Protein AF-A0A7S4R1D9-F1 (afdb_monomer)

Foldseek 3Di:
DAQADEEELDAQAPALVVVLVAPPDDPVRSVVSNVVRVCCLVVALPDLVNVVVCLVPPDDLVVLLVVQLLQLQQCSVLSDSVVSCVVNVCSPDPCNSVVSSCSHPPDSPDDPVRCCVVPVVVNLPHQYEYEYACAEPRRHLPGPNNVVLVVLCVDPSRVRRYYHYDHTYRCCCSSPVCRRVVSVVVVVVVD

pLDDT: mean 89.3, std 10.14, range [53.19, 98.06]

Structure (mmCIF, N/CA/C/O backbone):
data_AF-A0A7S4R1D9-F1
#
_entry.id   AF-A0A7S4R1D9-F1
#
loop_
_atom_site.group_PDB
_atom_site.id
_atom_site.type_symbol
_atom_site.label_atom_id
_atom_site.label_alt_id
_atom_site.label_comp_id
_atom_site.label_asym_id
_atom_site.label_entity_id
_atom_site.label_seq_id
_atom_site.pdbx_PDB_ins_code
_atom_site.Cartn_x
_atom_site.Cartn_y
_atom_site.Cartn_z
_atom_site.occupancy
_atom_site.B_iso_or_equiv
_atom_site.auth_seq_id
_atom_site.auth_comp_id
_atom_site.auth_asym_id
_atom_site.auth_atom_id
_atom_site.pdbx_PDB_model_num
ATOM 1 N N . ARG A 1 1 ? 17.492 -17.880 -2.045 1.00 80.12 1 ARG A N 1
ATOM 2 C CA . ARG A 1 1 ? 17.892 -16.619 -2.724 1.00 80.12 1 ARG A CA 1
ATOM 3 C C . ARG A 1 1 ? 16.635 -16.010 -3.331 1.00 80.12 1 ARG A C 1
ATOM 5 O O . ARG A 1 1 ? 15.900 -16.761 -3.954 1.00 80.12 1 ARG A O 1
ATOM 12 N N . VAL A 1 2 ? 16.372 -14.716 -3.127 1.00 87.31 2 VAL A N 1
ATOM 13 C CA . VAL A 1 2 ? 15.206 -14.028 -3.718 1.00 87.31 2 VAL A CA 1
ATOM 14 C C . VAL A 1 2 ? 15.385 -13.952 -5.239 1.00 87.31 2 VAL A C 1
ATOM 16 O O . VAL A 1 2 ? 16.473 -13.592 -5.696 1.00 87.31 2 VAL A O 1
ATOM 19 N N . ARG A 1 3 ? 14.363 -14.362 -6.001 1.00 90.69 3 ARG A N 1
ATOM 20 C CA . ARG A 1 3 ? 14.386 -14.437 -7.477 1.00 90.69 3 ARG A CA 1
ATOM 21 C C . ARG A 1 3 ? 13.744 -13.229 -8.155 1.00 90.69 3 ARG A C 1
ATOM 23 O O . ARG A 1 3 ? 14.145 -12.900 -9.261 1.00 90.69 3 ARG A O 1
ATOM 30 N N . GLY A 1 4 ? 12.841 -12.554 -7.459 1.00 94.06 4 GLY A N 1
ATOM 31 C CA . GLY A 1 4 ? 12.189 -11.327 -7.885 1.00 94.06 4 GLY A CA 1
ATOM 32 C C . GLY A 1 4 ? 11.295 -10.799 -6.765 1.00 94.06 4 GLY A C 1
ATOM 33 O O . GLY A 1 4 ? 11.099 -11.484 -5.756 1.00 94.06 4 GLY A O 1
ATOM 34 N N . ILE A 1 5 ? 10.797 -9.580 -6.928 1.00 95.06 5 ILE A N 1
ATOM 35 C CA . ILE A 1 5 ? 9.858 -8.921 -6.020 1.00 95.06 5 ILE A CA 1
ATOM 36 C C . ILE A 1 5 ? 8.666 -8.464 -6.861 1.00 95.06 5 ILE A C 1
ATOM 38 O O . ILE A 1 5 ? 8.862 -7.839 -7.899 1.00 95.06 5 ILE A O 1
ATOM 42 N N . CYS A 1 6 ? 7.448 -8.765 -6.416 1.00 95.69 6 CYS A N 1
ATOM 43 C CA . CYS A 1 6 ? 6.238 -8.181 -6.982 1.00 95.69 6 CYS A CA 1
ATOM 44 C C . CYS A 1 6 ? 5.561 -7.309 -5.927 1.00 95.69 6 CYS A C 1
ATOM 46 O O . CYS A 1 6 ? 5.443 -7.729 -4.776 1.00 95.69 6 CYS A O 1
ATOM 48 N N . MET A 1 7 ? 5.131 -6.110 -6.310 1.00 95.94 7 MET A N 1
ATOM 49 C CA . MET A 1 7 ? 4.433 -5.171 -5.433 1.00 95.94 7 MET A CA 1
ATOM 50 C C . MET A 1 7 ? 3.143 -4.693 -6.095 1.00 95.94 7 MET A C 1
ATOM 52 O O . MET A 1 7 ? 3.125 -4.417 -7.294 1.00 95.94 7 MET A O 1
ATOM 56 N N . PHE A 1 8 ? 2.089 -4.562 -5.298 1.00 96.25 8 PHE A N 1
ATOM 57 C CA . PHE A 1 8 ? 0.822 -3.960 -5.701 1.00 96.25 8 PHE A CA 1
ATOM 58 C C . PHE A 1 8 ? 0.690 -2.607 -5.007 1.00 96.25 8 PHE A C 1
ATOM 60 O O . PHE A 1 8 ? 0.948 -2.549 -3.806 1.00 96.25 8 PHE A O 1
ATOM 67 N N . ASN A 1 9 ? 0.346 -1.557 -5.760 1.00 92.44 9 ASN A N 1
ATOM 68 C CA . ASN A 1 9 ? 0.113 -0.189 -5.270 1.00 92.44 9 ASN A CA 1
ATOM 69 C C . ASN A 1 9 ? 1.068 0.213 -4.134 1.00 92.44 9 ASN A C 1
ATOM 71 O O . ASN A 1 9 ? 0.661 0.431 -2.993 1.00 92.44 9 ASN A O 1
ATOM 75 N N . ALA A 1 10 ? 2.371 0.223 -4.435 1.00 86.06 10 ALA A N 1
ATOM 76 C CA . ALA A 1 10 ? 3.411 0.392 -3.427 1.00 86.06 10 ALA A CA 1
ATOM 77 C C . ALA A 1 10 ? 3.319 1.781 -2.774 1.00 86.06 10 ALA A C 1
ATOM 79 O O . ALA A 1 10 ? 3.823 2.773 -3.298 1.00 86.06 10 ALA A O 1
ATOM 80 N N . ALA A 1 11 ? 2.679 1.842 -1.613 1.00 76.69 11 ALA A N 1
ATOM 81 C CA . ALA A 1 11 ? 2.566 3.057 -0.834 1.00 76.69 11 ALA A CA 1
ATOM 82 C C . ALA A 1 11 ? 3.868 3.366 -0.088 1.00 76.69 11 ALA A C 1
ATOM 84 O O . ALA A 1 11 ? 4.688 2.495 0.217 1.00 76.69 11 ALA A O 1
ATOM 85 N N . SER A 1 12 ? 4.026 4.630 0.260 1.00 69.38 12 SER A N 1
ATOM 86 C CA . SER A 1 12 ? 4.882 5.061 1.356 1.00 69.38 12 SER A CA 1
ATOM 87 C C . SER A 1 12 ? 4.085 5.093 2.667 1.00 69.38 12 SER A C 1
ATOM 89 O O . SER A 1 12 ? 2.856 5.114 2.651 1.00 69.38 12 SER A O 1
ATOM 91 N N . GLY A 1 13 ? 4.775 5.054 3.813 1.00 65.00 13 GLY A N 1
ATOM 92 C CA . GLY A 1 13 ? 4.138 4.921 5.130 1.00 65.00 13 GLY A CA 1
ATOM 93 C C . GLY A 1 13 ? 2.974 5.897 5.367 1.00 65.00 13 GLY A C 1
ATOM 94 O O . GLY A 1 13 ? 3.084 7.086 5.092 1.00 65.00 13 GLY A O 1
ATOM 95 N N . MET A 1 14 ? 1.872 5.396 5.935 1.00 59.94 14 MET A N 1
ATOM 96 C CA . MET A 1 14 ? 0.634 6.154 6.202 1.00 59.94 14 MET A CA 1
ATOM 97 C C . MET A 1 14 ? 0.699 7.040 7.456 1.00 59.94 14 MET A C 1
ATOM 99 O O . MET A 1 14 ? -0.328 7.493 7.963 1.00 59.94 14 MET A O 1
ATOM 103 N N . ASN A 1 15 ? 1.891 7.265 8.006 1.00 63.28 15 ASN A N 1
ATOM 104 C CA . ASN A 1 15 ? 2.024 8.051 9.218 1.00 63.28 15 ASN A CA 1
ATOM 105 C C . ASN A 1 15 ? 2.133 9.545 8.924 1.00 63.28 15 ASN A C 1
ATOM 107 O O . ASN A 1 15 ? 2.585 10.009 7.874 1.00 63.28 15 ASN A O 1
ATOM 111 N N . SER A 1 16 ? 1.760 10.295 9.951 1.00 53.19 16 SER A N 1
ATOM 112 C CA . SER A 1 16 ? 1.858 11.743 10.077 1.00 53.19 16 SER A CA 1
ATOM 113 C C . SER A 1 16 ? 3.227 12.312 9.664 1.00 53.19 16 SER A C 1
ATOM 115 O O . SER A 1 16 ? 3.355 13.469 9.257 1.00 53.19 16 SER A O 1
ATOM 117 N N . ARG A 1 17 ? 4.264 11.469 9.728 1.00 56.38 17 ARG A N 1
ATOM 118 C CA . ARG A 1 17 ? 5.650 11.816 9.443 1.00 56.38 17 ARG A CA 1
ATOM 119 C C . ARG A 1 17 ? 6.031 11.725 7.975 1.00 56.38 17 ARG A C 1
ATOM 121 O O . ARG A 1 17 ? 6.898 12.490 7.560 1.00 56.38 17 ARG A O 1
ATOM 128 N N . TYR A 1 18 ? 5.383 10.871 7.186 1.00 56.56 18 TYR A N 1
ATOM 129 C CA . TYR A 1 18 ? 5.666 10.773 5.757 1.00 56.56 18 TYR A CA 1
ATOM 130 C C . TYR A 1 18 ? 5.223 12.033 4.997 1.00 56.56 18 TYR A C 1
ATOM 132 O O . TYR A 1 18 ? 5.989 12.571 4.197 1.00 56.56 18 TYR A O 1
ATOM 140 N N . VAL A 1 19 ? 4.056 12.595 5.343 1.00 56.41 19 VAL A N 1
ATOM 141 C CA . VAL A 1 19 ? 3.559 13.868 4.775 1.00 56.41 19 VAL A CA 1
ATOM 142 C C . VAL A 1 19 ? 4.570 15.014 4.961 1.00 56.41 19 VAL A C 1
ATOM 144 O O . VAL A 1 19 ? 4.608 15.953 4.171 1.00 56.41 19 VAL A O 1
ATOM 147 N N . MET A 1 20 ? 5.448 14.933 5.969 1.00 55.00 20 MET A N 1
ATOM 148 C CA . MET A 1 20 ? 6.475 15.949 6.232 1.00 55.00 20 MET A CA 1
ATOM 149 C C . MET A 1 20 ? 7.642 15.950 5.229 1.00 55.00 20 MET A C 1
ATOM 151 O O . MET A 1 20 ? 8.372 16.946 5.168 1.00 55.00 20 MET A O 1
ATOM 155 N N . ASN A 1 21 ? 7.833 14.860 4.478 1.00 56.53 21 ASN A N 1
ATOM 156 C CA . ASN A 1 21 ? 8.940 14.679 3.531 1.00 56.53 21 ASN A CA 1
ATOM 157 C C . ASN A 1 21 ? 8.525 14.907 2.069 1.00 56.53 21 ASN A C 1
ATOM 159 O O . ASN A 1 21 ? 9.377 14.911 1.182 1.00 56.53 21 ASN A O 1
ATOM 163 N N . GLU A 1 22 ? 7.239 15.146 1.825 1.00 60.06 22 GLU A N 1
ATOM 164 C CA . GLU A 1 22 ? 6.689 15.421 0.502 1.00 60.06 22 GLU A CA 1
ATOM 165 C C . GLU A 1 22 ? 7.174 16.798 -0.027 1.00 60.06 22 GLU A C 1
ATOM 167 O O . GLU A 1 22 ? 6.937 17.834 0.613 1.00 60.06 22 GLU A O 1
ATOM 172 N N . PRO A 1 23 ? 7.893 16.849 -1.170 1.00 56.59 23 PRO A N 1
ATOM 173 C CA . PRO A 1 23 ? 8.565 18.058 -1.651 1.00 56.59 23 PRO A CA 1
ATOM 174 C C . PRO A 1 23 ? 7.642 19.232 -2.002 1.00 56.59 23 PRO A C 1
ATOM 176 O O . PRO A 1 23 ? 8.114 20.368 -2.024 1.00 56.59 23 PRO A O 1
ATOM 179 N N . GLN A 1 24 ? 6.357 18.982 -2.270 1.00 63.88 24 GLN A N 1
ATOM 180 C CA . GLN A 1 24 ? 5.407 19.969 -2.803 1.00 63.88 24 GLN A CA 1
ATOM 181 C C . GLN A 1 24 ? 5.013 21.089 -1.830 1.00 63.88 24 GLN A C 1
ATOM 183 O O . GLN A 1 24 ? 4.432 22.082 -2.261 1.00 63.88 24 GLN A O 1
ATOM 188 N N . TRP A 1 25 ? 5.320 20.958 -0.538 1.00 66.88 25 TRP A N 1
ATOM 189 C CA . TRP A 1 25 ? 4.929 21.938 0.479 1.00 66.88 25 TRP A CA 1
ATOM 190 C C . TRP A 1 25 ? 6.052 22.940 0.775 1.00 66.88 25 TRP A C 1
ATOM 192 O O . TRP A 1 25 ? 7.213 22.550 0.930 1.00 66.88 25 TRP A O 1
ATOM 202 N N . ASP A 1 26 ? 5.706 24.219 0.923 1.00 77.56 26 ASP A N 1
ATOM 203 C CA . ASP A 1 26 ? 6.626 25.292 1.334 1.00 77.56 26 ASP A CA 1
ATOM 204 C C . ASP A 1 26 ? 7.059 25.131 2.817 1.00 77.56 26 ASP A C 1
ATOM 206 O O . ASP A 1 26 ? 6.308 24.533 3.600 1.00 77.56 26 ASP A O 1
ATOM 210 N N . PRO A 1 27 ? 8.231 25.629 3.277 1.00 78.94 27 PRO A N 1
ATOM 211 C CA . PRO A 1 27 ? 8.712 25.392 4.640 1.00 78.94 27 PRO A CA 1
ATOM 212 C C . PRO A 1 27 ? 7.739 25.813 5.749 1.00 78.94 27 PRO A C 1
ATOM 214 O O . PRO A 1 27 ? 7.653 25.122 6.767 1.00 78.94 27 PRO A O 1
ATOM 217 N N . LEU A 1 28 ? 6.966 26.890 5.555 1.00 81.25 28 LEU A N 1
ATOM 218 C CA . LEU A 1 28 ? 5.946 27.308 6.523 1.00 81.25 28 LEU A CA 1
ATOM 219 C C . LEU A 1 28 ? 4.794 26.296 6.597 1.00 81.25 28 LEU A C 1
ATOM 221 O O . LEU A 1 28 ? 4.366 25.921 7.689 1.00 81.25 28 LEU A O 1
ATOM 225 N N . GLN A 1 29 ? 4.329 25.806 5.445 1.00 77.81 29 GLN A N 1
ATOM 226 C CA . GLN A 1 29 ? 3.294 24.773 5.376 1.00 77.81 29 GLN A CA 1
ATOM 227 C C . GLN A 1 29 ? 3.778 23.487 6.045 1.00 77.81 29 GLN A C 1
ATOM 229 O O . GLN A 1 29 ? 3.060 22.923 6.864 1.00 77.81 29 GLN A O 1
ATOM 234 N N . ARG A 1 30 ? 5.026 23.069 5.795 1.00 75.44 30 ARG A N 1
ATOM 235 C CA . ARG A 1 30 ? 5.624 21.900 6.459 1.00 75.44 30 ARG A CA 1
ATOM 236 C C . ARG A 1 30 ? 5.698 22.061 7.973 1.00 75.44 30 ARG A C 1
ATOM 238 O O . ARG A 1 30 ? 5.471 21.091 8.690 1.00 75.44 30 ARG A O 1
ATOM 245 N N . ALA A 1 31 ? 6.018 23.254 8.473 1.00 78.38 31 ALA A N 1
ATOM 246 C CA . ALA A 1 31 ? 6.053 23.521 9.910 1.00 78.38 31 ALA A CA 1
ATOM 247 C C . ALA A 1 31 ? 4.655 23.427 10.547 1.00 78.38 31 ALA A C 1
ATOM 249 O O . ALA A 1 31 ? 4.506 22.800 11.596 1.00 78.38 31 ALA A O 1
ATOM 250 N N . LEU A 1 32 ? 3.628 23.980 9.893 1.00 80.31 32 LEU A N 1
ATOM 251 C CA . LEU A 1 32 ? 2.235 23.901 10.350 1.00 80.31 32 LEU A CA 1
ATOM 252 C C . LEU A 1 32 ? 1.693 22.468 10.303 1.00 80.31 32 LEU A C 1
ATOM 254 O O . LEU A 1 32 ? 1.121 21.995 11.282 1.00 80.31 32 LEU A O 1
ATOM 258 N N . ILE A 1 33 ? 1.936 21.761 9.197 1.00 76.56 33 ILE A N 1
ATOM 259 C CA . ILE A 1 33 ? 1.598 20.345 9.014 1.00 76.56 33 ILE A CA 1
ATOM 260 C C . ILE A 1 33 ? 2.260 19.510 10.113 1.00 76.56 33 ILE A C 1
ATOM 262 O O . ILE A 1 33 ? 1.585 18.738 10.787 1.00 76.56 33 ILE A O 1
ATOM 266 N N . ARG A 1 34 ? 3.557 19.722 10.370 1.00 76.12 34 ARG A N 1
ATOM 267 C CA . ARG A 1 34 ? 4.301 19.048 11.443 1.00 76.12 34 ARG A CA 1
ATOM 268 C C . ARG A 1 34 ? 3.698 19.313 12.815 1.00 76.12 34 ARG A C 1
ATOM 270 O O . ARG A 1 34 ? 3.557 18.374 13.595 1.00 76.12 34 ARG A O 1
ATOM 277 N N . PHE A 1 35 ? 3.360 20.562 13.126 1.00 80.75 35 PHE A N 1
ATOM 278 C CA . PHE A 1 35 ? 2.734 20.907 14.400 1.00 80.75 35 PHE A CA 1
ATOM 279 C C . PHE A 1 35 ? 1.384 20.198 14.566 1.00 80.75 35 PHE A C 1
ATOM 281 O O . PHE A 1 35 ? 1.166 19.539 15.582 1.00 80.75 35 PHE A O 1
ATOM 288 N N . PHE A 1 36 ? 0.524 20.263 13.547 1.00 81.19 36 PHE A N 1
ATOM 289 C CA . PHE A 1 36 ? -0.777 19.595 13.535 1.00 81.19 36 PHE A CA 1
ATOM 290 C C . PHE A 1 36 ? -0.644 18.084 13.739 1.00 81.19 36 PHE A C 1
ATOM 292 O O . PHE A 1 36 ? -1.261 17.519 14.637 1.00 81.19 36 PHE A O 1
ATOM 299 N N . PHE A 1 37 ? 0.218 17.438 12.959 1.00 77.38 37 PHE A N 1
ATOM 300 C CA . PHE A 1 37 ? 0.451 16.003 13.041 1.00 77.38 37 PHE A CA 1
ATOM 301 C C . PHE A 1 37 ? 1.085 15.576 14.365 1.00 77.38 37 PHE A C 1
ATOM 303 O O . PHE A 1 37 ? 0.705 14.555 14.919 1.00 77.38 37 PHE A O 1
ATOM 310 N N . THR A 1 38 ? 1.980 16.386 14.934 1.00 81.00 38 THR A N 1
ATOM 311 C CA . THR A 1 38 ? 2.547 16.122 16.267 1.00 81.00 38 THR A CA 1
ATOM 312 C C . THR A 1 38 ? 1.475 16.209 17.352 1.00 81.00 38 THR A C 1
ATOM 314 O O . THR A 1 38 ? 1.457 15.391 18.277 1.00 81.00 38 THR A O 1
ATOM 317 N N . ALA A 1 39 ? 0.574 17.188 17.249 1.00 83.00 39 ALA A N 1
ATOM 318 C CA . ALA A 1 39 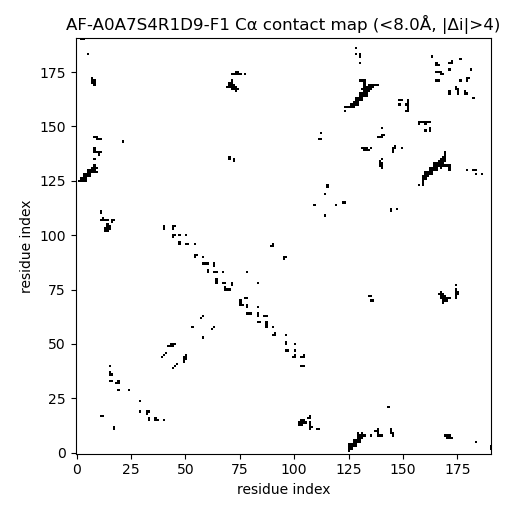? -0.558 17.309 18.156 1.00 83.00 39 ALA A CA 1
ATOM 319 C C . ALA A 1 39 ? -1.502 16.108 18.010 1.00 83.00 39 ALA A C 1
ATOM 321 O O . ALA A 1 39 ? -1.876 15.511 19.012 1.00 83.00 39 ALA A O 1
ATOM 322 N N . LEU A 1 40 ? -1.817 15.705 16.780 1.00 81.69 40 LEU A N 1
ATOM 323 C CA . LEU A 1 40 ? -2.683 14.569 16.482 1.00 81.69 40 LEU A CA 1
ATOM 324 C C . LEU A 1 40 ? -2.080 13.240 16.977 1.00 81.69 40 LEU A C 1
ATOM 326 O O . LEU A 1 40 ? -2.752 12.492 17.687 1.00 81.69 40 LEU A O 1
ATOM 330 N N . ASP A 1 41 ? -0.789 13.005 16.728 1.00 82.50 41 ASP A N 1
ATOM 331 C CA . ASP A 1 41 ? -0.043 11.869 17.279 1.00 82.50 41 ASP A CA 1
ATOM 332 C C . ASP A 1 41 ? -0.137 11.833 18.808 1.00 82.50 41 ASP A C 1
ATOM 334 O O . ASP A 1 41 ? -0.348 10.780 19.398 1.00 82.50 41 ASP A O 1
ATOM 338 N N . THR A 1 42 ? 0.043 12.977 19.471 1.00 82.94 42 THR A N 1
ATOM 339 C CA . THR A 1 42 ? 0.133 13.038 20.937 1.00 82.94 42 THR A CA 1
ATOM 340 C C . THR A 1 42 ? -1.232 12.938 21.611 1.00 82.94 42 THR A C 1
ATOM 342 O O . THR A 1 42 ? -1.363 12.264 22.630 1.00 82.94 42 THR A O 1
ATOM 345 N N . LEU A 1 43 ? -2.242 13.609 21.059 1.00 86.25 43 LEU A N 1
ATOM 346 C CA . LEU A 1 43 ? -3.574 13.707 21.653 1.00 86.25 43 LEU A CA 1
ATOM 347 C C . LEU A 1 43 ? -4.449 12.493 21.335 1.00 86.25 43 LEU A C 1
ATOM 349 O O . LEU A 1 43 ? -5.288 12.138 22.160 1.00 86.25 43 LEU A O 1
ATOM 353 N N . ILE A 1 44 ? -4.255 11.875 20.164 1.00 85.94 44 ILE A N 1
ATOM 354 C CA . ILE A 1 44 ? -5.081 10.767 19.678 1.00 85.94 44 ILE A CA 1
ATOM 355 C C . ILE A 1 44 ? -4.258 9.479 19.632 1.00 85.94 44 ILE A C 1
ATOM 357 O O . ILE A 1 44 ? -4.474 8.596 20.453 1.00 85.94 44 ILE A O 1
ATOM 361 N N . PHE A 1 45 ? -3.283 9.363 18.726 1.00 85.00 45 PHE A N 1
ATOM 362 C CA . PHE A 1 45 ? -2.680 8.054 18.423 1.00 85.00 45 PHE A CA 1
ATOM 363 C C . PHE A 1 45 ? -1.783 7.475 19.525 1.00 85.00 45 PHE A C 1
ATOM 365 O O . PHE A 1 45 ? -1.631 6.260 19.614 1.00 85.00 45 PHE A O 1
ATOM 372 N N . LYS A 1 46 ? -1.204 8.316 20.387 1.00 85.31 46 LYS A N 1
ATOM 373 C CA . LYS A 1 46 ? -0.457 7.889 21.585 1.00 85.31 46 LYS A CA 1
ATOM 374 C C . LYS A 1 46 ? -1.331 7.784 22.829 1.00 85.31 46 LYS A C 1
ATOM 376 O O . LYS A 1 46 ? -0.877 7.265 23.848 1.00 85.31 46 LYS A O 1
ATOM 381 N N . ASN A 1 47 ? -2.558 8.295 22.779 1.00 90.06 47 ASN A N 1
ATOM 382 C CA . ASN A 1 47 ? -3.475 8.239 23.900 1.00 90.06 47 ASN A CA 1
ATOM 383 C C . ASN A 1 47 ? -4.356 6.999 23.770 1.00 90.06 47 ASN A C 1
ATOM 385 O O . ASN A 1 47 ? -5.376 7.018 23.084 1.00 90.06 47 ASN A O 1
ATOM 389 N N . ARG A 1 48 ? -3.963 5.930 24.470 1.00 90.25 48 ARG A N 1
ATOM 390 C CA . ARG A 1 48 ? -4.669 4.646 24.437 1.00 90.25 48 ARG A CA 1
ATOM 391 C C . ARG A 1 48 ? -6.168 4.797 24.701 1.00 90.25 48 ARG A C 1
ATOM 393 O O . ARG A 1 48 ? -6.947 4.263 23.931 1.00 90.25 48 ARG A O 1
ATOM 400 N N . PHE A 1 49 ? -6.566 5.561 25.720 1.00 90.88 49 PHE A N 1
ATOM 401 C CA . PHE A 1 49 ? -7.979 5.721 26.082 1.00 90.88 49 PHE A CA 1
ATOM 402 C C . PHE A 1 49 ? -8.796 6.403 24.982 1.00 90.88 49 PHE A C 1
ATOM 404 O O . PHE A 1 49 ? -9.919 5.998 24.703 1.00 90.88 49 PHE A O 1
ATOM 411 N N . VAL A 1 50 ? -8.237 7.439 24.349 1.00 90.56 50 VAL A N 1
ATOM 412 C CA . VAL A 1 50 ? -8.906 8.131 23.236 1.00 90.56 50 VAL A CA 1
ATOM 413 C C . VAL A 1 50 ? -8.999 7.212 22.025 1.00 90.56 50 VAL A C 1
ATOM 415 O O . VAL A 1 50 ? -10.046 7.149 21.391 1.00 90.56 50 VAL A O 1
ATOM 418 N N . LEU A 1 51 ? -7.923 6.495 21.705 1.00 90.06 51 LEU A N 1
ATOM 419 C CA . LEU A 1 51 ? -7.885 5.608 20.550 1.00 90.06 51 LEU A CA 1
ATOM 420 C C . LEU A 1 51 ? -8.808 4.393 20.721 1.00 90.06 51 LEU A C 1
ATOM 422 O O . LEU A 1 51 ? -9.484 4.020 19.769 1.00 90.06 51 LEU A O 1
ATOM 426 N N . GLU A 1 52 ? -8.879 3.832 21.928 1.00 92.00 52 GLU A N 1
ATOM 427 C CA . GLU A 1 52 ? -9.823 2.780 22.321 1.00 92.00 52 GLU A CA 1
ATOM 428 C C . GLU A 1 52 ? -11.268 3.262 22.176 1.00 92.00 52 GLU A C 1
ATOM 430 O O . GLU A 1 52 ? -12.032 2.657 21.434 1.00 92.00 52 GLU A O 1
ATOM 435 N N . TYR A 1 53 ? -11.607 4.425 22.744 1.00 91.62 53 TYR A N 1
ATOM 436 C CA . TYR A 1 53 ? -12.933 5.028 22.577 1.00 91.62 53 TYR A CA 1
ATOM 437 C C . TYR A 1 53 ? -13.296 5.260 21.102 1.00 91.62 53 TYR A C 1
ATOM 439 O O . TYR A 1 53 ? -14.403 4.944 20.672 1.00 91.62 53 TYR A O 1
ATOM 447 N N . LEU A 1 54 ? -12.370 5.804 20.305 1.00 89.62 54 LEU A N 1
ATOM 448 C CA . LEU A 1 54 ? -12.616 6.044 18.883 1.00 89.62 54 LEU A CA 1
ATOM 449 C C . LEU A 1 54 ? -12.852 4.740 18.120 1.00 89.62 54 LEU A C 1
ATOM 451 O O . LEU A 1 54 ? -13.741 4.662 17.270 1.00 89.62 54 LEU A O 1
ATOM 455 N N . LEU A 1 55 ? -12.048 3.725 18.418 1.00 90.00 55 LEU A N 1
ATOM 456 C CA . LEU A 1 55 ? -12.147 2.424 17.788 1.00 90.00 55 LEU A CA 1
ATOM 457 C C . LEU A 1 55 ? -13.447 1.712 18.183 1.00 90.00 55 LEU A C 1
ATOM 459 O O . LEU A 1 55 ? -14.086 1.102 17.327 1.00 90.00 55 LEU A O 1
ATOM 463 N N . ASP A 1 56 ? -13.884 1.825 19.433 1.00 89.56 56 ASP A N 1
ATOM 464 C CA . ASP A 1 56 ? -15.107 1.184 19.908 1.00 89.56 56 ASP A CA 1
ATOM 465 C C . ASP A 1 56 ? -16.367 1.855 19.362 1.00 89.56 56 ASP A C 1
ATOM 467 O O . ASP A 1 56 ? -17.227 1.159 18.815 1.00 89.56 56 ASP A O 1
ATOM 471 N N . GLU A 1 57 ? -16.434 3.186 19.418 1.00 89.25 57 GLU A N 1
ATOM 472 C CA . GLU A 1 57 ? -17.644 3.944 19.086 1.00 89.25 57 GLU A CA 1
ATOM 473 C C . GLU A 1 57 ? -17.788 4.262 17.592 1.00 89.25 57 GLU A C 1
ATOM 475 O O . GLU A 1 57 ? -18.903 4.286 17.072 1.00 89.25 57 GLU A O 1
ATOM 480 N N . PHE A 1 58 ? -16.686 4.519 16.875 1.00 89.00 58 PHE A N 1
ATOM 481 C CA . PHE A 1 58 ? -16.759 5.000 15.487 1.00 89.00 58 PHE A CA 1
ATOM 482 C C . PHE A 1 58 ? -16.438 3.937 14.441 1.00 89.00 58 PHE A C 1
ATOM 484 O O . PHE A 1 58 ? -16.926 4.044 13.315 1.00 89.00 58 PHE A O 1
ATOM 491 N N . VAL A 1 59 ? -15.654 2.903 14.767 1.00 91.62 59 VAL A N 1
ATOM 492 C CA . VAL A 1 59 ? -15.403 1.808 13.817 1.00 91.62 59 VAL A CA 1
ATOM 493 C C . VAL A 1 59 ? -16.595 0.861 13.836 1.00 91.62 59 VAL A C 1
ATOM 495 O O . VAL A 1 59 ? -16.713 -0.001 14.709 1.00 91.62 59 VAL A O 1
ATOM 498 N N . THR A 1 60 ? -17.479 1.043 12.858 1.00 95.19 60 THR A N 1
ATOM 499 C CA . THR A 1 60 ? -18.666 0.218 12.605 1.00 95.19 60 THR A CA 1
ATOM 500 C C . THR A 1 60 ? -18.515 -0.562 11.299 1.00 95.19 60 THR A C 1
ATOM 502 O O . THR A 1 60 ? -17.748 -0.172 10.415 1.00 95.19 60 THR A O 1
ATOM 505 N N . GLU A 1 61 ? -19.266 -1.655 11.140 1.00 96.12 61 GLU A N 1
ATOM 506 C CA . GLU A 1 61 ? -19.293 -2.411 9.879 1.00 96.12 61 GLU A CA 1
ATOM 507 C C . GLU A 1 61 ? -19.724 -1.538 8.688 1.00 96.12 61 GLU A C 1
ATOM 509 O O . GLU A 1 61 ? -19.154 -1.655 7.608 1.00 96.12 61 GLU A O 1
ATOM 514 N N . ASP A 1 62 ? -20.665 -0.607 8.875 1.00 96.88 62 ASP A N 1
ATOM 515 C CA . ASP A 1 62 ? -21.115 0.303 7.812 1.00 96.88 62 ASP A CA 1
ATOM 516 C C . ASP A 1 62 ? -20.033 1.299 7.384 1.00 96.88 62 ASP A C 1
ATOM 518 O O . ASP A 1 62 ? -19.866 1.565 6.186 1.00 96.88 62 ASP A O 1
ATOM 522 N N . LEU A 1 63 ? -19.265 1.824 8.347 1.00 94.94 63 LEU A N 1
ATOM 523 C CA . LEU A 1 63 ? -18.115 2.675 8.055 1.00 94.94 63 LEU A CA 1
ATOM 524 C C . LEU A 1 63 ? -17.046 1.889 7.293 1.00 94.94 63 LEU A C 1
ATOM 526 O O . LEU A 1 63 ? -16.527 2.380 6.288 1.00 94.94 63 LEU A O 1
ATOM 530 N N . LEU A 1 64 ? -16.742 0.668 7.741 1.00 95.50 64 LEU A N 1
ATOM 531 C CA . LEU A 1 64 ? -15.775 -0.204 7.077 1.00 95.50 64 LEU A CA 1
ATOM 532 C C . LEU A 1 64 ? -16.237 -0.569 5.669 1.00 95.50 64 LEU A C 1
ATOM 534 O O . LEU A 1 64 ? -15.454 -0.442 4.737 1.00 95.50 64 LEU A O 1
ATOM 538 N N . ARG A 1 65 ? -17.510 -0.925 5.479 1.00 97.69 65 ARG A N 1
ATOM 539 C CA . ARG A 1 65 ? -18.086 -1.215 4.160 1.00 97.69 65 ARG A CA 1
ATOM 540 C C . ARG A 1 65 ? -17.949 -0.026 3.219 1.00 97.69 65 ARG A C 1
ATOM 542 O O . ARG A 1 65 ? -17.526 -0.190 2.079 1.00 97.69 65 ARG A O 1
ATOM 549 N N . SER A 1 66 ? -18.277 1.172 3.696 1.00 96.25 66 SER A N 1
ATOM 550 C CA . SER A 1 66 ? -18.169 2.400 2.901 1.00 96.25 66 SER A CA 1
ATOM 551 C C . SER A 1 66 ? -16.713 2.716 2.546 1.00 96.25 66 SER A C 1
ATOM 553 O O . SER A 1 66 ? -16.413 3.032 1.397 1.00 96.25 66 SER A O 1
ATOM 555 N N . SER A 1 67 ? -15.804 2.566 3.513 1.00 93.81 67 SER A N 1
ATOM 556 C CA . SER A 1 67 ? -14.364 2.785 3.327 1.00 93.81 67 SER A CA 1
ATOM 557 C C . SER A 1 67 ? -13.762 1.775 2.353 1.00 93.81 67 SER A C 1
ATOM 559 O O . SER A 1 67 ? -13.072 2.168 1.421 1.00 93.81 67 SER A O 1
ATOM 561 N N . LEU A 1 68 ? -14.074 0.487 2.513 1.00 95.75 68 LEU A N 1
ATOM 562 C CA . LEU A 1 68 ? -13.635 -0.573 1.611 1.00 95.75 68 LEU A CA 1
ATOM 563 C C . LEU A 1 68 ?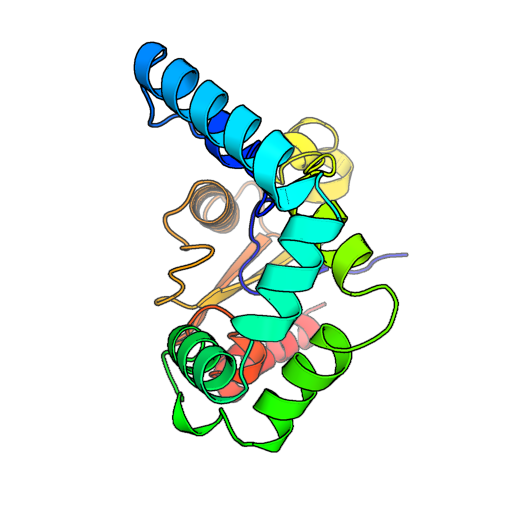 -14.161 -0.324 0.199 1.00 95.75 68 LEU A C 1
ATOM 565 O O . LEU A 1 68 ? -13.372 -0.325 -0.731 1.00 95.75 68 LEU A O 1
ATOM 569 N N . ARG A 1 69 ? -15.446 0.000 0.013 1.00 96.38 69 ARG A N 1
ATOM 570 C CA . ARG A 1 69 ? -15.989 0.314 -1.324 1.00 96.38 69 ARG A CA 1
ATOM 571 C C . ARG A 1 69 ? -15.263 1.462 -2.016 1.00 96.38 69 ARG A C 1
ATOM 573 O O . ARG A 1 69 ? -15.118 1.428 -3.231 1.00 96.38 69 ARG A O 1
ATOM 580 N N . ALA A 1 70 ? -14.771 2.448 -1.267 1.00 93.56 70 ALA A N 1
ATOM 581 C CA . ALA A 1 70 ? -13.963 3.519 -1.842 1.00 93.56 70 ALA A CA 1
ATOM 582 C C . ALA A 1 70 ? -12.600 3.027 -2.373 1.00 93.56 70 ALA A C 1
ATOM 584 O O . ALA A 1 70 ? -12.057 3.650 -3.281 1.00 93.56 70 ALA A O 1
ATOM 585 N N . LEU A 1 71 ? -12.066 1.915 -1.851 1.00 94.44 71 LEU A N 1
ATOM 586 C CA . LEU A 1 71 ? -10.817 1.293 -2.312 1.00 94.44 71 LEU A CA 1
ATOM 587 C C . LEU A 1 71 ? -11.003 0.384 -3.539 1.00 94.44 71 LEU A C 1
ATOM 589 O O . LEU A 1 71 ? -10.035 0.176 -4.270 1.00 94.44 71 LEU A O 1
ATOM 593 N N . TYR A 1 72 ? -12.209 -0.151 -3.760 1.00 96.31 72 TYR A N 1
ATOM 594 C CA . TYR A 1 72 ? -12.562 -1.043 -4.874 1.00 96.31 72 TYR A CA 1
ATOM 595 C C . TYR A 1 72 ? -13.244 -0.230 -5.979 1.00 96.31 72 TYR A C 1
ATOM 597 O O . TYR A 1 72 ? -14.471 -0.170 -6.061 1.00 96.31 72 TYR A O 1
ATOM 605 N N . LYS A 1 73 ? -12.452 0.460 -6.804 1.00 95.31 73 LYS A N 1
ATOM 606 C CA . LYS A 1 73 ? -12.980 1.363 -7.839 1.00 95.31 73 LYS A CA 1
ATOM 607 C C . LYS A 1 73 ? -13.564 0.600 -9.027 1.00 95.31 73 LYS A C 1
ATOM 609 O O . LYS A 1 73 ? -14.547 1.051 -9.609 1.00 95.31 73 LYS A O 1
ATOM 614 N N . ASN A 1 74 ? -12.998 -0.559 -9.367 1.00 96.81 74 ASN A N 1
ATOM 615 C CA . ASN A 1 74 ? -13.447 -1.347 -10.512 1.00 96.81 74 ASN A CA 1
ATOM 616 C C . ASN A 1 74 ? -14.668 -2.221 -10.178 1.00 96.81 74 ASN A C 1
ATOM 618 O O . ASN A 1 74 ? -15.630 -2.241 -10.941 1.00 96.81 74 ASN A O 1
ATOM 622 N N . ASN A 1 75 ? -14.648 -2.911 -9.037 1.00 96.44 75 ASN A N 1
ATOM 623 C CA . ASN A 1 75 ? -15.681 -3.845 -8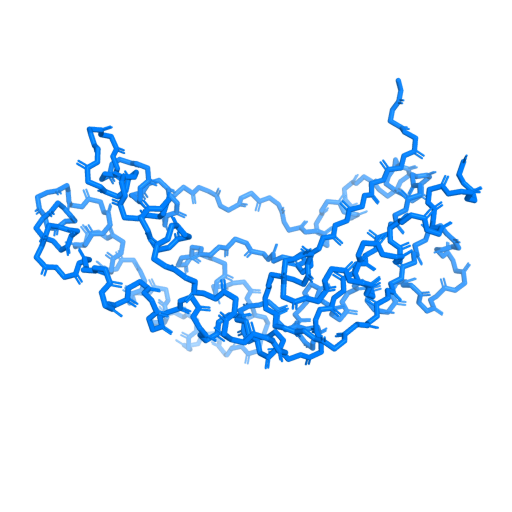.597 1.00 96.44 75 ASN A CA 1
ATOM 624 C C . ASN A 1 75 ? -16.080 -3.605 -7.123 1.00 96.44 75 ASN A C 1
ATOM 626 O O . ASN A 1 75 ? -15.856 -4.475 -6.273 1.00 96.44 75 ASN A O 1
ATOM 630 N N . PRO A 1 76 ? -16.728 -2.470 -6.793 1.00 95.44 76 PRO A N 1
ATOM 631 C CA . PRO A 1 76 ? -17.148 -2.161 -5.420 1.00 95.44 76 PRO A CA 1
ATOM 632 C C . PRO A 1 76 ? -18.137 -3.182 -4.834 1.00 95.44 76 PRO A C 1
ATOM 634 O O . PRO A 1 76 ? -18.223 -3.332 -3.614 1.00 95.44 76 PRO A O 1
ATOM 637 N N . ASP A 1 77 ? -18.861 -3.914 -5.684 1.00 95.44 77 ASP A N 1
ATOM 638 C CA . ASP A 1 77 ? -19.802 -4.961 -5.273 1.00 95.44 77 ASP A CA 1
ATOM 639 C C . ASP A 1 77 ? -19.115 -6.208 -4.691 1.00 95.44 77 ASP A C 1
ATOM 641 O O . ASP A 1 77 ? -19.778 -7.026 -4.059 1.00 95.44 77 ASP A O 1
ATOM 645 N N . ARG A 1 78 ? -17.787 -6.343 -4.842 1.00 95.06 78 ARG A N 1
ATOM 646 C CA . ARG A 1 78 ? -16.998 -7.391 -4.166 1.00 95.06 78 ARG A CA 1
ATOM 647 C C . ARG A 1 78 ? -16.868 -7.164 -2.663 1.00 95.06 78 ARG A C 1
ATOM 649 O O . ARG A 1 78 ? -16.468 -8.076 -1.948 1.00 95.06 78 ARG A O 1
ATOM 656 N N . VAL A 1 79 ? -17.201 -5.966 -2.181 1.00 97.25 79 VAL A N 1
ATOM 657 C CA . VAL A 1 79 ? -17.240 -5.672 -0.749 1.00 97.25 79 VAL A CA 1
ATOM 658 C C . VAL A 1 79 ? -18.512 -6.265 -0.151 1.00 97.25 79 VAL A C 1
ATOM 660 O O . VAL A 1 79 ? -19.544 -5.593 -0.038 1.00 97.25 79 VAL A O 1
ATOM 663 N N . ASP A 1 80 ? -18.416 -7.542 0.206 1.00 97.31 80 ASP A N 1
ATOM 664 C CA . ASP A 1 80 ? -19.452 -8.305 0.890 1.00 97.31 80 ASP A CA 1
ATOM 665 C C . ASP A 1 80 ? -19.309 -8.252 2.423 1.00 97.31 80 ASP A C 1
ATOM 667 O O . ASP A 1 80 ? -18.389 -7.647 2.982 1.00 97.31 80 ASP A O 1
ATOM 671 N N . ASP A 1 81 ? -20.267 -8.860 3.123 1.00 97.88 81 ASP A N 1
ATOM 672 C CA . ASP A 1 81 ? -20.291 -8.857 4.586 1.00 97.88 81 ASP A CA 1
ATOM 673 C C . ASP A 1 81 ? -19.156 -9.681 5.204 1.00 97.88 81 ASP A C 1
ATOM 675 O O . ASP A 1 81 ? -18.722 -9.375 6.313 1.00 97.88 81 ASP A O 1
ATOM 679 N N . GLU A 1 82 ? -18.658 -10.711 4.515 1.00 97.25 82 GLU A N 1
ATOM 680 C CA . GLU A 1 82 ? -17.545 -11.525 5.013 1.00 97.25 82 GLU A CA 1
ATOM 681 C C . GLU A 1 82 ? -16.239 -10.729 4.982 1.00 97.25 82 GLU A C 1
ATOM 683 O O . GLU A 1 82 ? -15.510 -10.704 5.977 1.00 97.25 82 GLU A O 1
ATOM 688 N N . LEU A 1 83 ? -15.986 -9.993 3.897 1.00 96.75 83 LEU A N 1
ATOM 689 C CA . LEU A 1 83 ? -14.867 -9.064 3.811 1.00 96.75 83 LEU A CA 1
ATOM 690 C C . LEU A 1 83 ? -14.985 -7.968 4.875 1.00 96.75 83 LEU A C 1
ATOM 692 O O . LEU A 1 83 ? -14.027 -7.684 5.586 1.00 96.75 83 LEU A O 1
ATOM 696 N N . VAL A 1 84 ? -16.162 -7.361 5.047 1.00 97.69 84 VAL A N 1
ATOM 697 C CA . VAL A 1 84 ? -16.352 -6.332 6.085 1.00 97.69 84 VAL A CA 1
ATOM 698 C C . VAL A 1 84 ? -16.049 -6.895 7.477 1.00 97.69 84 VAL A C 1
ATOM 700 O O . VAL A 1 84 ? -15.298 -6.282 8.244 1.00 97.69 84 VAL A O 1
ATOM 703 N N . LYS A 1 85 ? -16.549 -8.094 7.791 1.00 96.81 85 LYS A N 1
ATOM 704 C CA . LYS A 1 85 ? -16.273 -8.773 9.064 1.00 96.81 85 LYS A CA 1
ATOM 705 C C . LYS A 1 85 ? -14.801 -9.125 9.241 1.00 96.81 85 LYS A C 1
ATOM 707 O O . LYS A 1 85 ? -14.313 -9.063 10.371 1.00 96.81 85 LYS A O 1
ATOM 712 N N . SER A 1 86 ? -14.073 -9.443 8.168 1.00 95.88 86 SER A N 1
ATOM 713 C CA . SER A 1 86 ? -12.641 -9.750 8.260 1.00 95.88 86 SER A CA 1
ATOM 714 C C . SER A 1 86 ? -11.799 -8.546 8.689 1.00 95.88 86 SER A C 1
ATOM 716 O O . SER A 1 86 ? -10.728 -8.741 9.254 1.00 95.88 86 SER A O 1
ATOM 718 N N . PHE A 1 87 ? -12.272 -7.315 8.464 1.00 94.31 87 PHE A N 1
ATOM 719 C CA . PHE A 1 87 ? -11.656 -6.092 9.000 1.00 94.31 87 PHE A CA 1
ATOM 720 C C . PHE A 1 87 ? -12.230 -5.700 10.364 1.00 94.31 87 PHE A C 1
ATOM 722 O O . PHE A 1 87 ? -11.487 -5.271 11.249 1.00 94.31 87 PHE A O 1
ATOM 729 N N . PHE A 1 88 ? -13.540 -5.870 10.557 1.00 95.19 88 PHE A N 1
ATOM 730 C CA . PHE A 1 88 ? -14.209 -5.515 11.806 1.00 95.19 88 PHE A CA 1
ATOM 731 C C . PHE A 1 88 ? -13.734 -6.370 12.986 1.00 95.19 88 PHE A C 1
ATOM 733 O O . PHE A 1 88 ? -13.451 -5.840 14.058 1.00 95.19 88 PHE A O 1
ATOM 740 N N . GLY A 1 89 ? -13.591 -7.683 12.786 1.00 93.25 89 GLY A N 1
ATOM 741 C CA . GLY A 1 89 ? -13.160 -8.621 13.822 1.00 93.25 89 GLY A CA 1
ATOM 742 C C . GLY A 1 89 ? -11.825 -8.227 14.464 1.00 93.25 89 GLY A C 1
ATOM 743 O O . GLY A 1 89 ? -11.801 -8.000 15.672 1.00 93.25 89 GLY A O 1
ATOM 744 N N . PRO A 1 90 ? -10.729 -8.088 13.691 1.00 92.06 90 PRO A N 1
ATOM 745 C CA . PRO A 1 90 ? -9.440 -7.633 14.210 1.00 92.06 90 PRO A CA 1
ATOM 746 C C . PRO A 1 90 ? -9.493 -6.251 14.857 1.00 92.06 90 PRO A C 1
ATOM 748 O O . PRO A 1 90 ? -8.799 -6.029 15.842 1.00 92.06 90 PRO A O 1
ATOM 751 N N . ALA A 1 91 ? -10.328 -5.335 14.351 1.00 90.88 91 ALA A N 1
ATOM 752 C CA . ALA A 1 91 ? -10.486 -4.022 14.965 1.00 90.88 91 ALA A CA 1
ATOM 753 C C . ALA A 1 91 ? -11.045 -4.121 16.394 1.00 90.88 91 ALA A C 1
ATOM 755 O O . ALA A 1 91 ? -10.663 -3.317 17.228 1.00 90.88 91 ALA A O 1
ATOM 756 N N . LYS A 1 92 ? -11.883 -5.117 16.708 1.00 90.69 92 LYS A N 1
ATOM 757 C CA . LYS A 1 92 ? -12.486 -5.305 18.043 1.00 90.69 92 LYS A CA 1
ATOM 758 C C . LYS A 1 92 ? -11.724 -6.284 18.949 1.00 90.69 92 LYS A C 1
ATOM 760 O O . LYS A 1 92 ? -12.235 -6.672 19.998 1.00 90.69 92 LYS A O 1
ATOM 765 N N . GLN A 1 93 ? -10.530 -6.725 18.553 1.00 92.12 93 GLN A N 1
ATOM 766 C CA . GLN A 1 93 ? -9.718 -7.659 19.340 1.00 92.12 93 GLN A CA 1
ATOM 767 C C . GLN A 1 93 ? -8.769 -6.950 20.310 1.00 92.12 93 GLN A C 1
ATOM 769 O O . GLN A 1 93 ? -8.366 -5.801 20.117 1.00 92.12 93 GLN A O 1
ATOM 774 N N . GLU A 1 94 ? -8.349 -7.683 21.345 1.00 90.69 94 GLU A N 1
ATOM 775 C CA . GLU A 1 94 ? -7.268 -7.241 22.222 1.00 90.69 94 GLU A CA 1
ATOM 776 C C . GLU A 1 94 ? -5.995 -6.978 21.397 1.00 90.69 94 GLU A C 1
ATOM 778 O O . GLU A 1 94 ? -5.587 -7.791 20.569 1.00 90.69 94 GLU A O 1
ATOM 783 N N . GLY A 1 95 ? -5.380 -5.814 21.610 1.00 91.25 95 GLY A N 1
ATOM 784 C CA . GLY A 1 95 ? -4.199 -5.370 20.865 1.00 91.25 95 GLY A CA 1
ATOM 785 C C . GLY A 1 95 ? -4.497 -4.530 19.619 1.00 91.25 95 GLY A C 1
ATOM 786 O O . GLY A 1 95 ? -3.564 -3.942 19.073 1.00 91.25 95 GLY A O 1
ATOM 787 N N . ALA A 1 96 ? -5.761 -4.377 19.204 1.00 92.31 96 ALA A N 1
ATOM 788 C CA . ALA A 1 96 ? -6.126 -3.524 18.067 1.00 92.31 96 ALA A CA 1
ATOM 789 C C . ALA A 1 96 ? -5.704 -2.060 18.271 1.00 92.31 96 ALA A C 1
ATOM 791 O O . ALA A 1 96 ? -5.138 -1.439 17.374 1.00 92.31 96 ALA A O 1
ATOM 792 N N . VAL A 1 97 ? -5.909 -1.533 19.482 1.00 92.25 97 VAL A N 1
ATOM 793 C CA . VAL A 1 97 ? -5.512 -0.167 19.859 1.00 92.25 97 VAL A CA 1
ATOM 794 C C . VAL A 1 97 ? -3.997 0.017 19.763 1.00 92.25 97 VAL A C 1
ATOM 796 O O . VAL A 1 97 ? -3.528 1.018 19.226 1.00 92.25 97 VAL A O 1
ATOM 799 N N . ASP A 1 98 ? -3.220 -0.964 20.228 1.00 91.94 98 ASP A N 1
ATOM 800 C CA . ASP A 1 98 ? -1.757 -0.908 20.162 1.00 91.94 98 ASP A CA 1
ATOM 801 C C . ASP A 1 98 ? -1.257 -1.010 18.721 1.00 91.94 98 ASP A C 1
ATOM 803 O O . ASP A 1 98 ? -0.365 -0.260 18.324 1.00 91.94 98 ASP A O 1
ATOM 807 N N . ALA A 1 99 ? -1.857 -1.893 17.918 1.00 90.88 99 ALA A N 1
ATOM 808 C CA . ALA A 1 99 ? -1.547 -2.019 16.500 1.00 90.88 99 ALA A CA 1
ATOM 809 C C . ALA A 1 99 ? -1.849 -0.717 15.745 1.00 90.88 99 ALA A C 1
ATOM 811 O O . ALA A 1 99 ? -1.001 -0.228 14.999 1.00 90.88 99 ALA A O 1
ATOM 812 N N . LEU A 1 100 ? -3.017 -0.112 15.982 1.00 88.44 100 LEU A N 1
ATOM 813 C CA . LEU A 1 100 ? -3.421 1.141 15.348 1.00 88.44 100 LEU A CA 1
ATOM 814 C C . LEU A 1 100 ? -2.510 2.302 15.765 1.00 88.44 100 LEU A C 1
ATOM 816 O O . LEU A 1 100 ? -2.042 3.061 14.916 1.00 88.44 100 LEU A O 1
ATOM 820 N N . GLY A 1 101 ? -2.190 2.402 17.058 1.00 88.25 101 GLY A N 1
ATOM 821 C CA . GLY A 1 101 ? -1.236 3.383 17.565 1.00 88.25 101 GLY A CA 1
ATOM 822 C C . GLY A 1 101 ? 0.135 3.228 16.904 1.00 88.25 101 GLY A C 1
ATOM 823 O O . GLY A 1 101 ? 0.729 4.214 16.466 1.00 88.25 101 GLY A O 1
ATOM 824 N N . GLN A 1 102 ? 0.621 1.994 16.751 1.00 88.25 102 GLN A N 1
ATOM 825 C CA . GLN A 1 102 ? 1.886 1.707 16.074 1.00 88.25 102 GLN A CA 1
ATOM 826 C C . GLN A 1 102 ? 1.861 2.058 14.584 1.00 88.25 102 GLN A C 1
ATOM 828 O O . GLN A 1 102 ? 2.807 2.689 14.116 1.00 88.25 102 GLN A O 1
ATOM 833 N N . ILE A 1 103 ? 0.795 1.718 13.852 1.00 84.56 103 ILE A N 1
ATOM 834 C CA . ILE A 1 103 ? 0.645 2.051 12.424 1.00 84.56 103 ILE A CA 1
ATOM 835 C C . ILE A 1 103 ? 0.832 3.556 12.187 1.00 84.56 103 ILE A C 1
ATOM 837 O O . ILE A 1 103 ? 1.535 3.952 11.256 1.00 84.56 103 ILE A O 1
ATOM 841 N N . TYR A 1 104 ? 0.252 4.399 13.047 1.00 82.50 104 TYR A N 1
ATOM 842 C CA . TYR A 1 104 ? 0.307 5.850 12.867 1.00 82.50 104 TYR A CA 1
ATOM 843 C C . TYR A 1 104 ? 1.522 6.536 13.491 1.00 82.50 104 TYR A C 1
ATOM 845 O O . TYR A 1 104 ? 1.862 7.638 13.065 1.00 82.50 104 TYR A O 1
ATOM 853 N N . THR A 1 105 ? 2.179 5.935 14.488 1.00 82.75 105 THR A N 1
ATOM 854 C CA . THR A 1 105 ? 3.218 6.635 15.270 1.00 82.75 105 THR A CA 1
ATOM 855 C C . THR A 1 105 ? 4.623 6.057 15.144 1.00 82.75 105 THR A C 1
ATOM 857 O O . THR A 1 105 ? 5.584 6.764 15.473 1.00 82.75 105 THR A O 1
ATOM 860 N N . ASN A 1 106 ? 4.773 4.817 14.665 1.00 84.69 106 ASN A N 1
ATOM 861 C CA . ASN A 1 106 ? 6.093 4.224 14.456 1.00 84.69 106 ASN A CA 1
ATOM 862 C C . ASN A 1 106 ? 6.860 4.926 13.330 1.00 84.69 106 ASN A C 1
ATOM 864 O O . ASN A 1 106 ? 6.297 5.643 12.501 1.00 84.69 106 ASN A O 1
ATOM 868 N N . ASP A 1 107 ? 8.176 4.711 13.323 1.00 81.94 107 ASP A N 1
ATOM 869 C CA . ASP A 1 107 ? 9.058 5.146 12.243 1.00 81.94 107 ASP A CA 1
ATOM 870 C C . ASP A 1 107 ? 8.550 4.594 10.893 1.00 81.94 107 ASP A C 1
ATOM 872 O O . ASP A 1 107 ? 8.375 3.377 10.784 1.00 81.94 107 ASP A O 1
ATOM 876 N N . PRO A 1 108 ? 8.290 5.445 9.872 1.00 78.12 108 PRO A N 1
ATOM 877 C CA . PRO A 1 108 ? 7.891 4.959 8.546 1.00 78.12 108 PRO A CA 1
ATOM 878 C C . PRO A 1 108 ? 8.975 4.112 7.870 1.00 78.12 108 PRO A C 1
ATOM 880 O O . PRO A 1 108 ? 8.683 3.417 6.898 1.00 78.12 108 PRO A O 1
ATOM 883 N N . GLY A 1 109 ? 10.216 4.182 8.360 1.00 85.75 109 GLY A N 1
ATOM 884 C CA . GLY A 1 109 ? 11.364 3.573 7.716 1.00 85.75 109 GLY A CA 1
ATOM 885 C C . GLY A 1 109 ? 11.790 4.330 6.459 1.00 85.75 109 GLY A C 1
ATOM 886 O O . GLY A 1 109 ? 11.337 5.440 6.175 1.00 85.75 109 GLY A O 1
ATOM 887 N N . LEU A 1 110 ? 12.707 3.716 5.711 1.00 87.94 110 LEU A N 1
ATOM 888 C CA . LEU A 1 110 ? 13.243 4.283 4.478 1.00 87.94 110 LEU A CA 1
ATOM 889 C C . LEU A 1 110 ? 12.228 4.170 3.341 1.00 87.94 110 LEU A C 1
ATOM 891 O O . LEU A 1 110 ? 11.635 3.114 3.115 1.00 87.94 110 LEU A O 1
ATOM 895 N N . THR A 1 111 ? 12.097 5.243 2.575 1.00 87.69 111 THR A N 1
ATOM 896 C CA . THR A 1 111 ? 11.308 5.256 1.344 1.00 87.69 111 THR A CA 1
ATOM 897 C C . THR A 1 111 ? 11.936 4.360 0.270 1.00 87.69 111 THR A C 1
ATOM 899 O O . THR A 1 111 ? 13.148 4.113 0.286 1.00 87.69 111 THR A O 1
ATOM 902 N N . PRO A 1 112 ? 11.157 3.917 -0.734 1.00 89.50 112 PRO A N 1
ATOM 903 C CA . PRO A 1 112 ? 11.704 3.206 -1.887 1.00 89.50 112 PRO A CA 1
ATOM 904 C C . PRO A 1 112 ? 12.866 3.946 -2.567 1.00 89.50 112 PRO A C 1
ATOM 906 O O . PRO A 1 112 ? 13.881 3.335 -2.903 1.00 89.50 112 PRO A O 1
ATOM 909 N N . MET A 1 113 ? 12.764 5.272 -2.704 1.00 91.88 113 MET A N 1
ATOM 910 C CA . MET A 1 113 ? 13.807 6.112 -3.296 1.00 91.88 113 MET A CA 1
ATOM 911 C C . MET A 1 113 ? 15.109 6.072 -2.482 1.00 91.88 113 MET A C 1
ATOM 913 O O . MET A 1 113 ? 16.185 5.890 -3.053 1.00 91.88 113 MET A O 1
ATOM 917 N N . GLU A 1 114 ? 15.019 6.185 -1.154 1.00 92.19 114 GLU A N 1
ATOM 918 C CA . GLU A 1 114 ? 16.178 6.088 -0.257 1.00 92.19 114 GLU A CA 1
ATOM 919 C C . GLU A 1 114 ? 16.797 4.689 -0.286 1.00 92.19 114 GLU A C 1
ATOM 921 O O . GLU A 1 114 ? 18.015 4.558 -0.394 1.00 92.19 114 GLU A O 1
ATOM 926 N N . LEU A 1 115 ? 15.976 3.634 -0.271 1.00 93.00 115 LEU A N 1
ATOM 927 C CA . LEU A 1 115 ? 16.454 2.252 -0.358 1.00 93.00 115 LEU A CA 1
ATOM 928 C C . LEU A 1 115 ? 17.239 1.998 -1.648 1.00 93.00 115 LEU A C 1
ATOM 930 O O . LEU A 1 115 ? 18.321 1.409 -1.599 1.00 93.00 115 LEU A O 1
ATOM 934 N N . HIS A 1 116 ? 16.737 2.470 -2.790 1.00 93.38 116 HIS A N 1
ATOM 935 C CA . HIS A 1 116 ? 17.453 2.377 -4.063 1.00 93.38 116 HIS A CA 1
ATOM 936 C C . HIS A 1 116 ? 18.715 3.245 -4.098 1.00 93.38 116 HIS A C 1
ATOM 938 O O . HIS A 1 116 ? 19.692 2.843 -4.724 1.00 93.38 116 HIS A O 1
ATOM 944 N N . SER A 1 117 ? 18.737 4.388 -3.408 1.00 94.56 117 SER A N 1
ATOM 945 C CA . SER A 1 117 ? 19.946 5.211 -3.287 1.00 94.56 117 SER A CA 1
ATOM 946 C C . SER A 1 117 ? 21.026 4.548 -2.427 1.00 94.56 117 SER A C 1
ATOM 948 O O . SER A 1 117 ? 22.210 4.701 -2.719 1.00 94.56 117 SER A O 1
ATOM 950 N N . ILE A 1 118 ? 20.642 3.838 -1.364 1.00 97.00 118 ILE A N 1
ATOM 951 C CA . ILE A 1 118 ? 21.579 3.196 -0.429 1.00 97.00 118 ILE A CA 1
ATOM 952 C C . ILE A 1 118 ? 22.063 1.845 -0.977 1.00 97.00 118 ILE A C 1
ATOM 954 O O . ILE A 1 118 ? 23.228 1.487 -0.801 1.00 97.00 118 ILE A O 1
ATOM 958 N N . TYR A 1 119 ? 21.194 1.092 -1.662 1.00 95.12 119 TYR A N 1
ATOM 959 C CA . TYR A 1 119 ? 21.481 -0.266 -2.140 1.00 95.12 119 TYR A CA 1
ATOM 960 C C . TYR A 1 119 ? 21.267 -0.471 -3.654 1.00 95.12 119 TYR A C 1
ATOM 962 O O . TYR A 1 119 ? 20.670 -1.486 -4.041 1.00 95.12 119 TYR A O 1
ATOM 970 N N . PRO A 1 120 ? 21.781 0.414 -4.533 1.00 93.81 120 PRO A N 1
ATOM 971 C CA . PRO A 1 120 ? 21.503 0.354 -5.968 1.00 93.81 120 PRO A CA 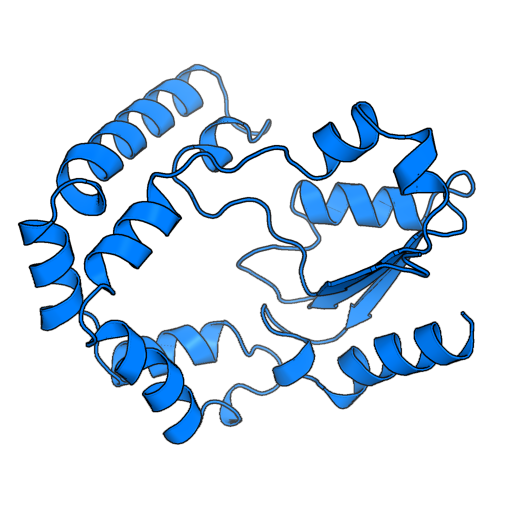1
ATOM 972 C C . PRO A 1 120 ? 21.959 -0.975 -6.576 1.00 93.81 120 PRO A C 1
ATOM 974 O O . PRO A 1 120 ? 21.174 -1.691 -7.187 1.00 93.81 120 PRO A O 1
ATOM 977 N N . GLU A 1 121 ? 23.191 -1.416 -6.302 1.00 91.69 121 GLU A N 1
ATOM 978 C CA . GLU A 1 121 ? 23.713 -2.655 -6.893 1.00 91.69 121 GLU A CA 1
ATOM 979 C C . GLU A 1 121 ? 22.904 -3.906 -6.535 1.00 91.69 121 GLU A C 1
ATOM 981 O O . GLU A 1 121 ? 22.854 -4.861 -7.312 1.00 91.69 121 GLU A O 1
ATOM 986 N N . LYS A 1 122 ? 22.297 -3.934 -5.344 1.00 91.50 122 LYS A N 1
ATOM 987 C CA . LYS A 1 122 ? 21.514 -5.082 -4.884 1.00 91.50 122 LYS A CA 1
ATOM 988 C C . LYS A 1 122 ? 20.119 -5.055 -5.489 1.00 91.50 122 LYS A C 1
ATOM 990 O O . LYS A 1 122 ? 19.673 -6.083 -5.995 1.00 91.50 122 LYS A O 1
ATOM 995 N N . LEU A 1 123 ? 19.443 -3.912 -5.415 1.00 92.50 123 LEU A N 1
ATOM 996 C CA . LEU A 1 123 ? 18.052 -3.787 -5.839 1.00 92.50 123 LEU A CA 1
ATOM 997 C C . LEU A 1 123 ? 17.924 -3.778 -7.364 1.00 92.50 123 LEU A C 1
ATOM 999 O O . LEU A 1 123 ? 17.029 -4.425 -7.891 1.00 92.50 123 LEU A O 1
ATOM 1003 N N . ASP A 1 124 ? 18.875 -3.184 -8.083 1.00 92.62 124 ASP A N 1
ATOM 1004 C CA . ASP A 1 124 ? 18.857 -3.111 -9.551 1.00 92.62 124 ASP A CA 1
ATOM 1005 C C . ASP A 1 124 ? 19.070 -4.486 -10.211 1.00 92.62 124 ASP A C 1
ATOM 1007 O O . ASP A 1 124 ? 18.709 -4.711 -11.367 1.00 92.62 124 ASP A O 1
ATOM 1011 N N . ARG A 1 125 ? 19.649 -5.446 -9.477 1.00 91.94 125 ARG A N 1
ATOM 1012 C CA . ARG A 1 125 ? 19.865 -6.818 -9.963 1.00 91.94 125 ARG A CA 1
ATOM 1013 C C . ARG A 1 125 ? 18.645 -7.718 -9.79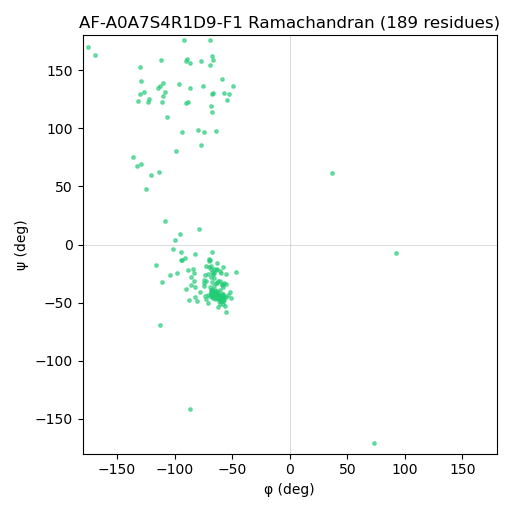4 1.00 91.94 125 ARG A C 1
ATOM 1015 O O . ARG A 1 125 ? 18.590 -8.748 -10.478 1.00 91.94 125 ARG A O 1
ATOM 1022 N N . ILE A 1 126 ? 17.729 -7.371 -8.889 1.00 93.88 126 ILE A N 1
ATOM 1023 C CA . ILE A 1 126 ? 16.541 -8.164 -8.565 1.00 93.88 126 ILE A CA 1
ATOM 1024 C C . ILE A 1 126 ? 15.413 -7.752 -9.522 1.00 93.88 126 ILE A C 1
ATOM 1026 O O . ILE A 1 126 ? 15.071 -6.574 -9.561 1.00 93.88 126 ILE A O 1
ATOM 1030 N N . PRO A 1 127 ? 14.834 -8.692 -10.291 1.00 95.75 127 PRO A N 1
ATOM 1031 C CA . PRO A 1 127 ? 13.621 -8.444 -11.061 1.00 95.75 127 PRO A CA 1
ATOM 1032 C C . PRO A 1 127 ? 12.505 -7.870 -10.189 1.00 95.75 127 PRO A C 1
ATOM 1034 O O . PRO A 1 127 ? 12.201 -8.423 -9.130 1.00 95.75 127 PRO A O 1
ATOM 1037 N N . LEU A 1 128 ? 11.908 -6.775 -10.641 1.00 95.81 128 LEU A N 1
ATOM 1038 C CA . LEU A 1 128 ? 10.841 -6.065 -9.960 1.00 95.81 128 LEU A CA 1
ATOM 1039 C C . LEU A 1 128 ? 9.625 -5.970 -10.880 1.00 95.81 128 LEU A C 1
ATOM 1041 O O . LEU A 1 128 ? 9.723 -5.405 -11.967 1.00 95.81 128 LEU A O 1
ATOM 1045 N N . GLN A 1 129 ? 8.489 -6.483 -10.422 1.00 96.94 129 GLN A N 1
ATOM 1046 C CA . GLN A 1 129 ? 7.185 -6.279 -11.040 1.00 96.94 129 GLN A CA 1
ATOM 1047 C C . GLN A 1 129 ? 6.343 -5.379 -10.143 1.00 96.94 129 GLN A C 1
ATOM 1049 O O . GLN A 1 129 ? 6.168 -5.645 -8.957 1.00 96.94 129 GLN A O 1
ATOM 1054 N N . LEU A 1 130 ? 5.803 -4.312 -10.712 1.00 97.56 130 LEU A N 1
ATOM 1055 C CA . LEU A 1 130 ? 4.816 -3.466 -10.060 1.00 97.56 130 LEU A CA 1
ATOM 1056 C C . LEU A 1 130 ? 3.486 -3.614 -10.788 1.00 97.56 130 LEU A C 1
ATOM 1058 O O . LEU A 1 130 ? 3.445 -3.617 -12.019 1.00 97.56 130 LEU A O 1
ATOM 1062 N N . VAL A 1 131 ? 2.400 -3.727 -10.039 1.00 98.06 131 VAL A N 1
ATOM 1063 C CA . VAL A 1 131 ? 1.036 -3.675 -10.565 1.00 98.06 131 VAL A CA 1
ATOM 1064 C C . VAL A 1 131 ? 0.324 -2.535 -9.853 1.00 98.06 131 VAL A C 1
ATOM 1066 O O . VAL A 1 131 ? 0.345 -2.477 -8.624 1.00 98.06 131 VAL A O 1
ATOM 1069 N N . TRP A 1 132 ? -0.243 -1.606 -10.617 1.00 98.00 132 TRP A N 1
ATOM 1070 C CA . TRP A 1 132 ? -0.812 -0.380 -10.073 1.00 98.00 132 TRP A CA 1
ATOM 1071 C C . TRP A 1 132 ? -2.221 -0.117 -10.592 1.00 98.00 132 TRP A C 1
ATOM 1073 O O . TRP A 1 132 ? -2.428 -0.117 -11.805 1.00 98.00 132 TRP A O 1
ATOM 1083 N N . GLY A 1 133 ? -3.159 0.142 -9.684 1.00 97.62 133 GLY A N 1
ATOM 1084 C CA . GLY A 1 133 ? -4.486 0.651 -10.027 1.00 97.62 133 GLY A CA 1
ATOM 1085 C C . GLY A 1 133 ? -4.420 2.069 -10.599 1.00 97.62 133 GLY A C 1
ATOM 1086 O O . GLY A 1 133 ? -3.774 2.948 -10.026 1.00 97.62 133 GLY A O 1
ATOM 1087 N N . ASP A 1 134 ? -5.063 2.310 -11.735 1.00 97.00 134 ASP A N 1
ATOM 1088 C CA . ASP A 1 134 ? -5.170 3.642 -12.341 1.00 97.00 134 ASP A CA 1
ATOM 1089 C C . ASP A 1 134 ? -6.033 4.622 -11.531 1.00 97.00 134 ASP A C 1
ATOM 1091 O O . ASP A 1 134 ? -5.825 5.833 -11.626 1.00 97.00 134 ASP A O 1
ATOM 1095 N N . GLU A 1 135 ? -6.940 4.106 -10.702 1.00 95.69 135 GLU A N 1
ATOM 1096 C CA . GLU A 1 135 ? -7.850 4.872 -9.846 1.00 95.69 135 GLU A CA 1
ATOM 1097 C C . GLU A 1 135 ? -7.478 4.784 -8.349 1.00 95.69 135 GLU A C 1
ATOM 1099 O O . GLU A 1 135 ? -8.310 5.030 -7.473 1.00 95.69 135 GLU A O 1
ATOM 1104 N N . ASP A 1 136 ? -6.230 4.431 -8.019 1.00 94.06 136 ASP A N 1
ATOM 1105 C CA . ASP A 1 136 ? -5.758 4.451 -6.629 1.00 94.06 136 ASP A CA 1
ATOM 1106 C C . ASP A 1 136 ? -5.664 5.885 -6.078 1.00 94.06 136 ASP A C 1
ATOM 1108 O O . ASP A 1 136 ? -4.827 6.681 -6.503 1.00 94.06 136 ASP A O 1
ATOM 1112 N N . GLU A 1 137 ? -6.493 6.199 -5.083 1.00 89.12 137 GLU A N 1
ATOM 1113 C CA . GLU A 1 137 ? -6.493 7.482 -4.368 1.00 89.12 137 GLU A CA 1
ATOM 1114 C C . GLU A 1 137 ? -5.643 7.469 -3.084 1.00 89.12 137 GLU A C 1
ATOM 1116 O O . GLU A 1 137 ? -5.345 8.529 -2.536 1.00 89.12 137 GLU A O 1
ATOM 1121 N N . VAL A 1 138 ? -5.237 6.293 -2.596 1.00 89.19 138 VAL A N 1
ATOM 1122 C CA . VAL A 1 138 ? -4.433 6.127 -1.373 1.00 89.19 138 VAL A CA 1
ATOM 1123 C C . VAL A 1 138 ? -2.944 6.223 -1.692 1.00 89.19 138 VAL A C 1
ATOM 1125 O O . VAL A 1 138 ? -2.209 6.955 -1.031 1.00 89.19 138 VAL A O 1
ATOM 1128 N N . ALA A 1 139 ? -2.49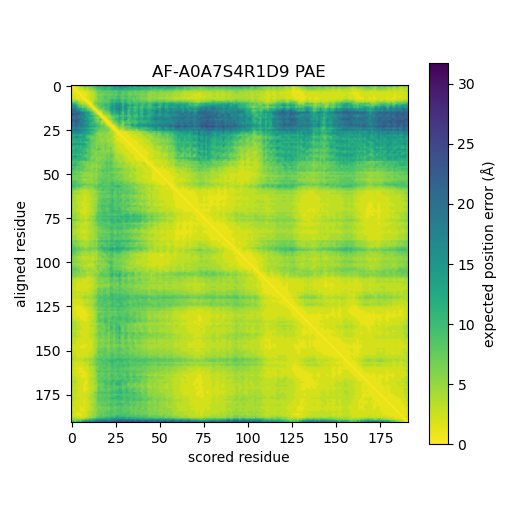6 5.510 -2.724 1.00 90.38 139 ALA A N 1
ATOM 1129 C CA . ALA A 1 139 ? -1.127 5.548 -3.221 1.00 90.38 139 ALA A CA 1
ATOM 1130 C C . ALA A 1 139 ? -1.138 5.795 -4.734 1.00 90.38 139 ALA A C 1
ATOM 1132 O O . ALA A 1 139 ? -0.807 4.899 -5.507 1.00 90.38 139 ALA A O 1
ATOM 1133 N N . PRO A 1 140 ? -1.529 6.995 -5.195 1.00 91.25 140 PRO A N 1
ATOM 1134 C CA . PRO A 1 140 ? -1.695 7.254 -6.617 1.00 91.25 140 PRO A CA 1
ATOM 1135 C C . PRO A 1 140 ? -0.397 7.011 -7.385 1.00 91.25 140 PRO A C 1
ATOM 1137 O O . PRO A 1 140 ? 0.691 7.389 -6.940 1.00 91.25 140 PRO A O 1
ATOM 1140 N N . VAL A 1 141 ? -0.510 6.455 -8.594 1.00 92.69 141 VAL A N 1
ATOM 1141 C CA . VAL A 1 141 ? 0.646 6.261 -9.487 1.00 92.69 141 VAL A CA 1
ATOM 1142 C C . VAL A 1 141 ? 1.342 7.587 -9.830 1.00 92.69 141 VAL A C 1
ATOM 1144 O O . VAL A 1 141 ? 2.531 7.620 -10.129 1.00 92.69 141 VAL A O 1
ATOM 1147 N N . THR A 1 142 ? 0.615 8.701 -9.752 1.00 90.69 142 THR A N 1
ATOM 1148 C CA . THR A 1 142 ? 1.137 10.061 -9.938 1.00 90.69 142 THR A CA 1
ATOM 1149 C C . THR A 1 142 ? 1.800 10.637 -8.682 1.00 90.69 142 THR A C 1
ATOM 1151 O O . THR A 1 142 ? 2.433 11.687 -8.758 1.00 90.69 142 THR A O 1
ATOM 1154 N N . GLY A 1 143 ? 1.702 9.959 -7.534 1.00 87.75 143 GLY A N 1
ATOM 1155 C CA . GLY A 1 143 ? 2.420 10.306 -6.308 1.00 87.75 143 GLY A CA 1
ATOM 1156 C C . GLY A 1 143 ? 3.930 10.068 -6.422 1.00 87.75 143 GLY A C 1
ATOM 1157 O O . GLY A 1 143 ? 4.421 9.551 -7.428 1.00 87.75 143 GLY A O 1
ATOM 1158 N N . ALA A 1 144 ? 4.688 10.429 -5.382 1.00 88.38 144 ALA A N 1
ATOM 1159 C CA . ALA A 1 144 ? 6.153 10.368 -5.400 1.00 88.38 144 ALA A CA 1
ATOM 1160 C C . ALA A 1 144 ? 6.698 8.955 -5.695 1.00 88.38 144 ALA A C 1
ATOM 1162 O O . ALA A 1 144 ? 7.537 8.789 -6.583 1.00 88.38 144 ALA A O 1
ATOM 1163 N N . VAL A 1 145 ? 6.188 7.932 -4.997 1.00 91.50 145 VAL A N 1
ATOM 1164 C CA . VAL A 1 145 ? 6.615 6.532 -5.180 1.00 91.50 145 VAL A CA 1
ATOM 1165 C C . VAL A 1 145 ? 6.172 5.979 -6.537 1.00 91.50 145 VAL A C 1
ATOM 1167 O O . VAL A 1 145 ? 6.973 5.361 -7.242 1.00 91.50 145 VAL A O 1
ATOM 1170 N N . GLY A 1 146 ? 4.923 6.233 -6.933 1.00 93.12 146 GLY A N 1
ATOM 1171 C CA . GLY A 1 146 ? 4.399 5.801 -8.228 1.00 93.12 146 GLY A CA 1
ATOM 1172 C C . GLY A 1 146 ? 5.179 6.413 -9.394 1.00 93.12 146 GLY A C 1
ATOM 1173 O O . GLY A 1 146 ? 5.654 5.690 -10.268 1.00 93.12 146 GLY A O 1
ATOM 1174 N N . THR A 1 147 ? 5.429 7.725 -9.351 1.00 94.31 147 THR A N 1
ATOM 1175 C CA . THR A 1 147 ? 6.213 8.446 -10.364 1.00 94.31 147 THR A CA 1
ATOM 1176 C C . THR A 1 147 ? 7.650 7.937 -10.418 1.00 94.31 147 THR A C 1
ATOM 1178 O O . THR A 1 147 ? 8.200 7.752 -11.506 1.00 94.31 147 THR A O 1
ATOM 1181 N N . TYR A 1 148 ? 8.260 7.671 -9.259 1.00 94.88 148 TYR A N 1
ATOM 1182 C CA . TYR A 1 148 ? 9.594 7.085 -9.180 1.00 94.88 148 TYR A CA 1
ATOM 1183 C C . TYR A 1 148 ? 9.670 5.756 -9.942 1.00 94.88 148 TYR A C 1
ATOM 1185 O O . TYR A 1 148 ? 10.515 5.602 -10.828 1.00 94.88 148 TYR A O 1
ATOM 1193 N N . TYR A 1 149 ? 8.765 4.817 -9.655 1.00 96.50 149 TYR A N 1
ATOM 1194 C CA . TYR A 1 149 ? 8.765 3.511 -10.312 1.00 96.50 149 TYR A CA 1
ATOM 1195 C C . TYR A 1 149 ? 8.303 3.561 -11.770 1.00 96.50 149 TYR A C 1
ATOM 1197 O O . TYR A 1 149 ? 8.827 2.807 -12.588 1.00 96.50 149 TYR A O 1
ATOM 1205 N N . LEU A 1 150 ? 7.399 4.475 -12.127 1.00 96.19 150 LEU A N 1
ATOM 1206 C CA . LEU A 1 150 ? 6.987 4.699 -13.512 1.00 96.19 150 LEU A CA 1
ATOM 1207 C C . LEU A 1 150 ? 8.158 5.180 -14.373 1.00 96.19 150 LEU A C 1
ATOM 1209 O O . LEU A 1 150 ? 8.373 4.658 -15.466 1.00 96.19 150 LEU A O 1
ATOM 1213 N N . ASN A 1 151 ? 8.934 6.147 -13.880 1.00 96.31 151 ASN A N 1
ATOM 1214 C CA . ASN A 1 151 ? 10.133 6.622 -14.568 1.00 96.31 151 ASN A CA 1
ATOM 1215 C C . ASN A 1 151 ? 11.180 5.515 -14.666 1.00 96.3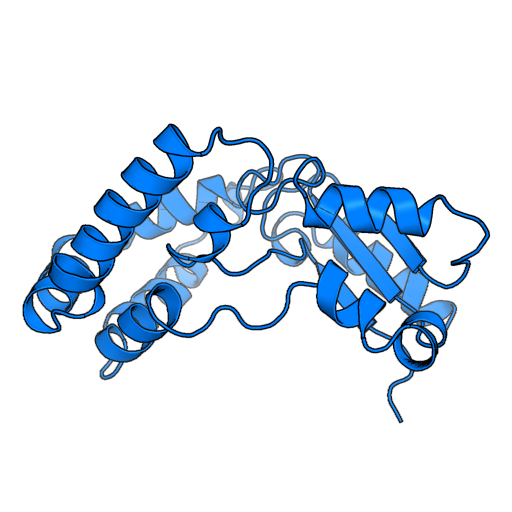1 151 ASN A C 1
ATOM 1217 O O . ASN A 1 151 ? 11.763 5.305 -15.725 1.00 96.31 151 ASN A O 1
ATOM 1221 N N . ARG A 1 152 ? 11.372 4.768 -13.576 1.00 95.94 152 ARG A N 1
ATOM 1222 C CA . ARG A 1 152 ? 12.322 3.660 -13.520 1.00 95.94 152 ARG A CA 1
ATOM 1223 C C . ARG A 1 152 ? 11.986 2.551 -14.518 1.00 95.94 152 ARG A C 1
ATOM 1225 O O . ARG A 1 152 ? 12.879 2.095 -15.213 1.00 95.94 152 ARG A O 1
ATOM 1232 N N . ALA A 1 153 ? 10.719 2.154 -14.622 1.00 96.00 153 ALA A N 1
ATOM 1233 C CA . ALA A 1 153 ? 10.271 1.125 -15.562 1.00 96.00 153 ALA A CA 1
ATOM 1234 C C . ALA A 1 153 ? 10.351 1.562 -17.038 1.00 96.00 153 ALA A C 1
ATOM 1236 O O . ALA A 1 153 ? 10.322 0.724 -17.933 1.00 96.00 153 ALA A O 1
ATOM 1237 N N . ARG A 1 154 ? 10.438 2.873 -17.303 1.00 96.44 154 ARG A N 1
ATOM 1238 C CA . ARG A 1 154 ? 10.604 3.446 -18.650 1.00 96.44 154 ARG A CA 1
ATOM 1239 C C . ARG A 1 154 ? 12.062 3.715 -19.024 1.00 96.44 154 ARG A C 1
ATOM 1241 O O . ARG A 1 154 ? 12.336 3.986 -20.189 1.00 96.44 154 ARG A O 1
ATOM 1248 N N . ASP A 1 155 ? 12.977 3.685 -18.060 1.00 96.19 155 ASP A N 1
ATOM 1249 C CA . ASP A 1 155 ? 14.396 3.951 -18.281 1.00 96.19 155 ASP A CA 1
ATOM 1250 C C . ASP A 1 155 ? 15.127 2.643 -18.621 1.00 96.19 155 ASP A C 1
ATOM 1252 O O . ASP A 1 155 ? 15.151 1.690 -17.838 1.00 96.19 155 ASP A O 1
ATOM 1256 N N . GLU A 1 156 ? 15.767 2.615 -19.791 1.00 94.88 156 GLU A N 1
ATOM 1257 C CA . GLU A 1 156 ? 16.529 1.470 -20.306 1.00 94.88 156 GLU A CA 1
ATOM 1258 C C . GLU A 1 156 ? 17.663 1.019 -19.370 1.00 94.88 156 GLU A C 1
ATOM 1260 O O . GLU A 1 156 ? 18.118 -0.122 -19.454 1.00 94.88 156 GLU A O 1
ATOM 1265 N N . LYS A 1 157 ? 18.109 1.877 -18.441 1.00 94.12 157 LYS A N 1
ATOM 1266 C CA . LYS A 1 157 ? 19.085 1.515 -17.398 1.00 94.12 157 LYS A CA 1
ATOM 1267 C C . LYS A 1 157 ? 18.551 0.485 -16.407 1.00 94.12 157 LYS A C 1
ATOM 1269 O O . LYS A 1 157 ? 19.349 -0.183 -15.747 1.00 94.12 157 LYS A O 1
ATOM 1274 N N . TYR A 1 158 ? 17.232 0.337 -16.292 1.00 95.00 158 TYR A N 1
ATOM 1275 C CA . TYR A 1 158 ? 16.587 -0.557 -15.333 1.00 95.00 158 TYR A CA 1
ATOM 1276 C C . TYR A 1 158 ? 15.708 -1.608 -16.032 1.00 95.00 158 TYR A C 1
ATOM 1278 O O . TYR A 1 158 ? 14.529 -1.736 -15.708 1.00 95.00 158 TYR A O 1
ATOM 1286 N N . PRO A 1 159 ? 16.275 -2.458 -16.912 1.00 93.62 159 PRO A N 1
ATOM 1287 C CA . PRO A 1 159 ? 15.511 -3.389 -17.756 1.00 93.62 159 PRO A CA 1
ATOM 1288 C C . PRO A 1 159 ? 14.813 -4.513 -16.974 1.00 93.62 159 PRO A C 1
ATOM 1290 O O . PRO A 1 159 ? 14.095 -5.328 -17.539 1.00 93.62 159 PRO A O 1
ATOM 1293 N N . LYS A 1 160 ? 15.070 -4.602 -15.667 1.00 94.00 160 LYS A N 1
ATOM 1294 C CA . LYS A 1 160 ? 14.476 -5.571 -14.745 1.00 94.00 160 LYS A CA 1
ATOM 1295 C C . LYS A 1 160 ? 13.321 -4.988 -13.930 1.00 94.00 160 LYS A C 1
ATOM 1297 O O . LYS A 1 160 ? 12.835 -5.666 -13.033 1.00 94.00 160 LYS A O 1
ATOM 1302 N N . CYS A 1 161 ? 12.938 -3.739 -14.183 1.00 95.75 161 CYS A N 1
ATOM 1303 C CA . CYS A 1 161 ? 11.845 -3.055 -13.510 1.00 95.75 161 CYS A CA 1
ATOM 1304 C C . CYS A 1 161 ? 10.660 -2.944 -14.469 1.00 95.75 161 CYS A C 1
ATOM 1306 O O . CYS A 1 161 ? 10.700 -2.167 -15.414 1.00 95.75 161 CYS A O 1
ATOM 1308 N N . ASN A 1 162 ? 9.598 -3.690 -14.196 1.00 95.62 162 ASN A N 1
ATOM 1309 C CA . ASN A 1 162 ? 8.364 -3.675 -14.967 1.00 95.62 162 ASN A CA 1
ATOM 1310 C C . ASN A 1 162 ? 7.259 -3.029 -14.141 1.00 95.62 162 ASN A C 1
ATOM 1312 O O . ASN A 1 162 ? 7.126 -3.316 -12.953 1.00 95.62 162 ASN A O 1
ATOM 1316 N N . LEU A 1 163 ? 6.431 -2.196 -14.767 1.00 97.12 163 LEU A N 1
ATOM 1317 C CA . LEU A 1 163 ? 5.251 -1.624 -14.130 1.00 97.12 163 LEU A CA 1
ATOM 1318 C C . LEU A 1 163 ? 4.043 -1.795 -15.048 1.00 97.12 163 LEU A C 1
ATOM 1320 O O . LEU A 1 163 ? 4.057 -1.362 -16.201 1.00 97.12 163 LEU A O 1
ATOM 1324 N N . LYS A 1 164 ? 2.996 -2.435 -14.528 1.00 97.56 164 LYS A N 1
ATOM 1325 C CA . LYS A 1 164 ? 1.725 -2.640 -15.212 1.00 97.56 164 LYS A CA 1
ATOM 1326 C C . LYS A 1 164 ? 0.647 -1.803 -14.540 1.00 97.56 164 LYS A C 1
ATOM 1328 O O . LYS A 1 164 ? 0.397 -1.962 -13.352 1.00 97.56 164 LYS A O 1
ATOM 1333 N N . ILE A 1 165 ? 0.006 -0.939 -15.318 1.00 97.88 165 ILE A N 1
ATOM 1334 C CA . ILE A 1 165 ? -1.211 -0.245 -14.897 1.00 97.88 165 ILE A CA 1
ATOM 1335 C C . ILE A 1 165 ? -2.412 -1.130 -15.228 1.00 97.88 165 ILE A C 1
ATOM 1337 O O . ILE A 1 165 ? -2.463 -1.701 -16.324 1.00 97.88 165 ILE A O 1
ATOM 1341 N N . VAL A 1 166 ? -3.339 -1.250 -14.286 1.00 97.94 166 VAL A N 1
ATOM 1342 C CA . VAL A 1 166 ? -4.574 -2.033 -14.391 1.00 97.94 166 VAL A CA 1
ATOM 1343 C C . VAL A 1 166 ? -5.758 -1.176 -13.968 1.00 97.94 166 VAL A C 1
ATOM 1345 O O . VAL A 1 166 ? -5.594 -0.259 -13.165 1.00 97.94 166 VAL A O 1
ATOM 1348 N N . ARG A 1 167 ? -6.945 -1.486 -14.497 1.00 97.62 167 ARG A N 1
ATOM 1349 C CA . ARG A 1 167 ? -8.176 -0.797 -14.112 1.00 97.62 167 ARG A CA 1
ATOM 1350 C C . ARG A 1 167 ? -8.609 -1.261 -12.724 1.00 97.62 167 ARG A C 1
ATOM 1352 O O . ARG A 1 167 ? -9.186 -2.344 -12.610 1.00 97.62 167 ARG A O 1
ATOM 1359 N N . ALA A 1 168 ? -8.259 -0.500 -11.693 1.00 97.62 168 ALA A N 1
ATOM 1360 C CA . ALA A 1 168 ? -8.500 -0.846 -10.293 1.00 97.62 168 ALA A CA 1
ATOM 1361 C C . ALA A 1 168 ? -8.231 0.338 -9.352 1.00 97.62 168 ALA A C 1
ATOM 1363 O O . ALA A 1 168 ? -7.516 1.278 -9.695 1.00 97.62 168 ALA A O 1
ATOM 1364 N N . GLY A 1 169 ? -8.750 0.242 -8.128 1.00 95.62 169 GLY A N 1
ATOM 1365 C CA . GLY A 1 169 ? -8.422 1.128 -7.016 1.00 95.62 169 GLY A CA 1
ATOM 1366 C C . GLY A 1 169 ? -7.181 0.684 -6.230 1.00 95.62 169 GLY A C 1
ATOM 1367 O O . GLY A 1 169 ? -6.190 0.216 -6.796 1.00 95.62 169 GLY A O 1
ATOM 1368 N N . HIS A 1 170 ? -7.225 0.840 -4.903 1.00 94.88 170 HIS A N 1
ATOM 1369 C CA . HIS A 1 170 ? -6.060 0.649 -4.027 1.00 94.88 170 HIS A CA 1
ATOM 1370 C C . HIS A 1 170 ? -5.649 -0.821 -3.825 1.00 94.88 170 HIS A C 1
ATOM 1372 O O . HIS A 1 170 ? -4.487 -1.123 -3.557 1.00 94.88 170 HIS A O 1
ATOM 1378 N N . VAL A 1 171 ? -6.594 -1.753 -3.958 1.00 95.00 171 VAL A N 1
ATOM 1379 C CA . VAL A 1 171 ? -6.383 -3.194 -3.726 1.00 95.00 171 VAL A CA 1
ATOM 1380 C C . VAL A 1 171 ? -6.524 -3.987 -5.029 1.00 95.00 171 VAL A C 1
ATOM 1382 O O . VAL A 1 171 ? -7.405 -4.834 -5.154 1.00 95.00 171 VAL A O 1
ATOM 1385 N N . PRO A 1 172 ? -5.670 -3.738 -6.039 1.00 96.62 172 PRO A N 1
ATOM 1386 C CA . PRO A 1 172 ? -5.883 -4.211 -7.410 1.00 96.62 172 PRO A CA 1
ATOM 1387 C C . PRO A 1 172 ? -5.996 -5.736 -7.529 1.00 96.62 172 PRO A C 1
ATOM 1389 O O . PRO A 1 172 ? -6.790 -6.236 -8.321 1.00 96.62 172 PRO A O 1
ATOM 1392 N N . PHE A 1 173 ? -5.254 -6.482 -6.706 1.00 95.62 173 PHE A N 1
ATOM 1393 C CA . PHE A 1 173 ? -5.256 -7.947 -6.690 1.00 95.62 173 PHE A CA 1
ATOM 1394 C C . PHE A 1 173 ? -6.603 -8.563 -6.290 1.00 95.62 173 PHE A C 1
ATOM 1396 O O . PHE A 1 173 ? -6.847 -9.719 -6.636 1.00 95.62 173 PHE A O 1
ATOM 1403 N N . ASP A 1 174 ? -7.455 -7.814 -5.585 1.00 95.69 174 ASP A N 1
ATOM 1404 C CA . ASP A 1 174 ? -8.810 -8.239 -5.233 1.00 95.69 174 ASP A CA 1
ATOM 1405 C C . ASP A 1 174 ? -9.885 -7.434 -5.980 1.00 95.69 174 ASP A C 1
ATOM 1407 O O . ASP A 1 174 ? -10.904 -7.991 -6.365 1.00 95.69 174 ASP A O 1
ATOM 1411 N N . ASP A 1 175 ? -9.647 -6.157 -6.286 1.00 96.44 175 ASP A N 1
ATOM 1412 C CA . ASP A 1 175 ? -10.574 -5.318 -7.056 1.00 96.44 175 ASP A CA 1
ATOM 1413 C C . ASP A 1 175 ? -10.701 -5.781 -8.520 1.00 96.44 175 ASP A C 1
ATOM 1415 O O . ASP A 1 175 ? -11.802 -5.947 -9.047 1.00 96.44 175 ASP A O 1
ATOM 1419 N N . ASN A 1 176 ? -9.578 -6.076 -9.178 1.00 97.25 176 ASN A N 1
ATOM 142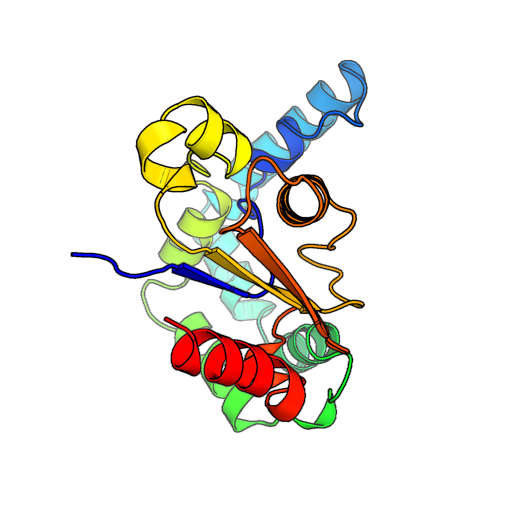0 C CA . ASN A 1 176 ? -9.533 -6.619 -10.536 1.00 97.25 176 ASN A CA 1
ATOM 1421 C C . ASN A 1 176 ? -8.498 -7.758 -10.613 1.00 97.25 176 ASN A C 1
ATOM 1423 O O .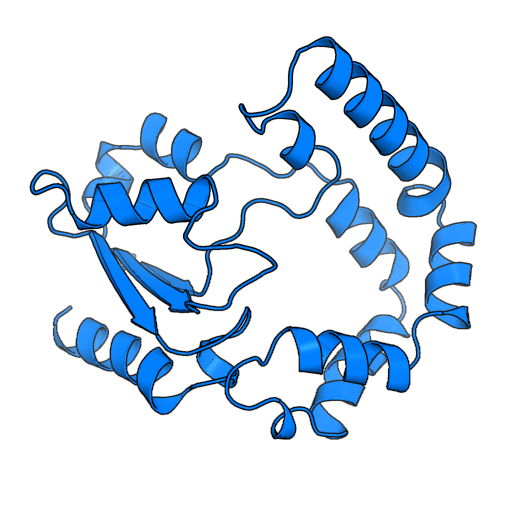 ASN A 1 176 ? -7.385 -7.564 -11.118 1.00 97.25 176 ASN A O 1
ATOM 1427 N N . PRO A 1 177 ? -8.823 -8.953 -10.081 1.00 96.31 177 PRO A N 1
ATOM 1428 C CA . PRO A 1 177 ? -7.879 -10.064 -10.010 1.00 96.31 177 PRO A CA 1
ATOM 1429 C C . PRO A 1 177 ? -7.487 -10.598 -11.386 1.00 96.31 177 PRO A C 1
ATOM 1431 O O . PRO A 1 177 ? -6.381 -11.113 -11.524 1.00 96.31 177 PRO A O 1
ATOM 1434 N N . GLU A 1 178 ? -8.358 -10.496 -12.392 1.00 96.81 178 GLU A N 1
ATOM 1435 C CA . GLU A 1 178 ? -8.081 -11.005 -13.739 1.00 96.81 178 GLU A CA 1
ATOM 1436 C C . GLU A 1 178 ? -6.877 -10.285 -14.348 1.00 96.81 178 GLU A C 1
ATOM 1438 O O . GLU A 1 178 ? -5.884 -10.929 -14.691 1.00 96.81 178 GLU A O 1
ATOM 1443 N N . ASP A 1 179 ? -6.907 -8.951 -14.376 1.00 96.88 179 ASP A N 1
ATOM 1444 C CA . ASP A 1 179 ? -5.793 -8.161 -14.900 1.00 96.88 179 ASP A CA 1
ATOM 1445 C C . ASP A 1 179 ? -4.596 -8.147 -13.942 1.00 96.88 179 ASP A C 1
ATOM 1447 O O . ASP A 1 179 ? -3.448 -8.320 -14.362 1.00 96.88 179 ASP A O 1
ATOM 1451 N N . SER A 1 180 ? -4.844 -7.958 -12.643 1.00 96.81 180 SER A N 1
ATOM 1452 C CA . SER A 1 180 ? -3.778 -7.769 -11.654 1.00 96.81 180 SER A CA 1
ATOM 1453 C C . SER A 1 180 ? -2.996 -9.049 -11.392 1.00 96.81 180 SER A C 1
ATOM 1455 O O . SER A 1 180 ? -1.764 -9.059 -11.478 1.00 96.81 180 SER A O 1
ATOM 1457 N N . ASN A 1 181 ? -3.695 -10.151 -11.109 1.00 96.31 181 ASN A N 1
ATOM 1458 C CA . ASN A 1 181 ? -3.036 -11.436 -10.903 1.00 96.31 181 ASN A CA 1
ATOM 1459 C C . ASN A 1 181 ? -2.580 -12.012 -12.246 1.00 96.31 181 ASN A C 1
ATOM 1461 O O . ASN A 1 181 ? -1.533 -12.650 -12.292 1.00 96.31 181 ASN A O 1
ATOM 1465 N N . GLY A 1 182 ? -3.277 -11.723 -13.352 1.00 96.62 182 GLY A N 1
ATOM 1466 C CA . GLY A 1 182 ? -2.810 -12.053 -14.701 1.00 96.62 182 GLY A CA 1
ATOM 1467 C C . GLY A 1 182 ? -1.451 -11.428 -15.030 1.00 96.62 182 GLY A C 1
ATOM 1468 O O . GLY A 1 182 ? -0.567 -12.116 -15.548 1.00 96.62 182 GLY A O 1
ATOM 1469 N N . ALA A 1 183 ? -1.235 -10.161 -14.660 1.00 95.94 183 ALA A N 1
ATOM 1470 C CA . ALA A 1 183 ? 0.055 -9.487 -14.807 1.00 95.94 183 ALA A CA 1
ATOM 1471 C C . ALA A 1 183 ? 1.157 -10.159 -13.973 1.00 95.94 183 ALA A C 1
ATOM 1473 O O . ALA A 1 183 ? 2.242 -10.427 -14.492 1.00 95.94 183 ALA A O 1
ATOM 1474 N N . LEU A 1 184 ? 0.867 -10.492 -12.709 1.00 95.88 184 LEU A N 1
ATOM 1475 C CA . LEU A 1 184 ? 1.790 -11.244 -11.853 1.00 95.88 184 LEU A CA 1
ATOM 1476 C C . LEU A 1 184 ? 2.127 -12.616 -12.457 1.00 95.88 184 LEU A C 1
ATOM 1478 O O . LEU A 1 184 ? 3.298 -12.974 -12.545 1.00 95.88 184 LEU A O 1
ATOM 1482 N N . MET A 1 185 ? 1.122 -13.381 -12.882 1.00 96.81 185 MET A N 1
ATOM 1483 C CA . MET A 1 185 ? 1.313 -14.733 -13.415 1.00 96.81 185 MET A CA 1
ATOM 1484 C C . MET A 1 185 ? 2.101 -14.731 -14.724 1.00 96.81 185 MET A C 1
ATOM 1486 O O . MET A 1 185 ? 2.966 -15.584 -14.911 1.00 96.81 185 MET A O 1
ATOM 1490 N N . SER A 1 186 ? 1.847 -13.754 -15.598 1.00 95.44 186 SER A N 1
ATOM 1491 C CA . SER A 1 186 ? 2.608 -13.580 -16.840 1.00 95.44 186 SER A CA 1
ATOM 1492 C C . SER A 1 186 ? 4.078 -13.297 -16.537 1.00 95.44 186 SER A C 1
ATOM 1494 O O . SER A 1 186 ? 4.959 -13.960 -17.072 1.00 95.44 186 SER A O 1
ATOM 1496 N N . TRP A 1 187 ? 4.347 -12.390 -15.595 1.00 95.56 187 TRP A N 1
ATOM 1497 C CA . TRP A 1 187 ? 5.709 -12.078 -15.174 1.00 95.56 187 TRP A CA 1
ATOM 1498 C C . TRP A 1 187 ? 6.419 -13.271 -14.515 1.00 95.56 187 TRP A C 1
ATOM 1500 O O . TRP A 1 187 ? 7.590 -13.524 -14.789 1.00 95.56 187 TRP A O 1
ATOM 1510 N N . LEU A 1 188 ? 5.716 -14.045 -13.681 1.00 94.69 188 LEU A N 1
ATOM 1511 C CA . LEU A 1 188 ? 6.269 -15.257 -13.068 1.00 94.69 188 LEU A CA 1
ATOM 1512 C C . LEU A 1 188 ? 6.643 -16.322 -14.107 1.00 94.69 188 LEU A C 1
ATOM 1514 O O . LEU A 1 188 ? 7.613 -17.044 -13.893 1.00 94.69 188 LEU A O 1
ATOM 1518 N N . ALA A 1 189 ? 5.906 -16.419 -15.217 1.00 93.00 189 ALA A N 1
ATOM 1519 C CA . ALA A 1 189 ? 6.214 -17.351 -16.302 1.00 93.00 189 ALA A CA 1
ATOM 1520 C C . ALA A 1 189 ? 7.485 -16.971 -17.089 1.00 93.00 189 ALA A C 1
ATOM 1522 O O . ALA A 1 189 ? 8.068 -17.823 -17.757 1.00 93.00 189 ALA A O 1
ATOM 1523 N N . GLU A 1 190 ? 7.923 -15.714 -16.994 1.00 85.50 190 GLU A N 1
ATOM 1524 C CA . GLU A 1 190 ? 9.122 -15.180 -17.652 1.00 85.50 190 GLU A CA 1
ATOM 1525 C C . GLU A 1 190 ? 10.386 -15.218 -16.756 1.00 85.50 190 GLU A C 1
ATOM 1527 O O . GLU A 1 190 ? 11.481 -14.910 -17.236 1.00 85.50 190 GLU A O 1
ATOM 1532 N N . CYS A 1 191 ? 10.260 -15.586 -15.467 1.00 67.50 191 CYS A N 1
ATOM 1533 C CA . CYS A 1 191 ? 11.307 -15.471 -14.425 1.00 67.50 191 CYS A CA 1
ATOM 1534 C C . CYS A 1 191 ? 12.095 -16.759 -14.081 1.00 67.50 191 CYS A C 1
ATOM 1536 O O . CYS A 1 191 ? 11.546 -17.874 -14.193 1.00 67.50 191 CYS A O 1
#

Radius of gyration: 18.71 Å; Cα contacts (8 Å, |Δi|>4): 270; chains: 1; bounding box: 45×45×46 Å

Mean predicted aligned error: 5.64 Å

Secondary structure (DSSP, 8-state):
----EEEES-PPP-STTTGGG-TTS-HHHHHHHHHHHHHHIIIIIT-HHHHHHHHHHH--HHHHHHHHHHH-SS-GGG--HHHHHHHHHHHTSTTHHHHHHHHHHS-----HHHHHHHSHHHHTTS-EEEEEETT-SSS-TTSHHHHHHHHHHHSTT-TTEEEEEES-SS-HHHHSHHHHHHHHHHHHHT-

Sequence (191 aa):
RVRGICMFNAASGMNSRYVMNEPQWDPLQRALIRFFFTALDTLIFKNRFVLEYLLDEFVTEDLLRSSLRALYKNNPDRVDDELVKSFFGPAKQEGAVDALGQIYTNDPGLTPMELHSIYPEKLDRIPLQLVWGDEDEVAPVTGAVGTYYLNRARDEKYPKCNLKIVRAGHVPFDDNPEDSNGALMSWLAEC

Organism: NCBI:txid49249

Nearest PDB structures (foldseek):
  1azw-assembly1_B  TM=5.262E-01  e=7.015E-03  Xanthomonas citri
  4q82-assembly2_B  TM=5.913E-01  e=7.346E-01  Haliangium ochraceum DSM 14365
  5syn-assembly3_C  TM=5.320E-01  e=1.202E+00  Homo sapiens
  4ag5-assembly2_B  TM=1.973E-01  e=2.448E+00  Thermoanaerobacter pseudethanolicus
  4ag5-assembly1_A  TM=2.051E-01  e=5.877E+00  Thermoanaerobacter pseudethanolicus

InterPro domains:
  IPR029058 Alpha/Beta hydrolase fold [G3DSA:3.40.50.1820] (1-189)
  IPR029058 Alpha/Beta hydrolase fold [SSF53474] (1-190)

Solvent-accessible surface area (backbone atoms only — not comparable to full-atom values): 10519 Å² total; per-residue (Å²): 132,90,79,57,48,77,44,66,39,66,60,75,52,87,22,64,67,48,70,61,70,50,82,90,55,54,73,68,54,40,52,52,52,48,53,52,35,52,48,44,42,58,65,34,50,66,26,62,71,52,39,42,51,47,48,68,75,65,63,42,61,69,54,45,45,56,54,51,32,68,33,18,63,61,36,39,82,72,66,42,71,66,61,31,44,66,54,47,53,56,60,74,38,94,62,27,55,60,51,54,22,44,63,48,66,49,83,68,70,77,50,73,70,54,48,45,70,76,38,41,81,64,55,69,70,40,36,33,42,37,40,32,20,77,62,16,83,86,41,27,52,85,37,74,61,30,42,52,50,54,50,42,39,70,36,81,92,35,83,41,35,45,70,44,78,37,77,10,5,52,48,26,64,73,29,28,36,68,61,38,43,43,51,53,53,55,52,57,74,75,105